Protein AF-A0A3B9CUJ3-F1 (afdb_monomer)

Structure (mmCIF, N/CA/C/O backbone):
data_AF-A0A3B9CUJ3-F1
#
_entry.id   AF-A0A3B9CUJ3-F1
#
loop_
_atom_site.group_PDB
_atom_site.id
_atom_site.type_symbol
_atom_site.label_atom_id
_atom_site.label_alt_id
_atom_site.label_comp_id
_atom_site.label_asym_id
_atom_site.label_entity_id
_atom_site.label_seq_id
_atom_site.pdbx_PDB_ins_code
_atom_site.Cartn_x
_atom_site.Cartn_y
_atom_site.Cartn_z
_atom_site.occupancy
_atom_site.B_iso_or_equiv
_atom_site.auth_seq_id
_atom_site.auth_comp_id
_atom_site.auth_asym_id
_atom_site.auth_atom_id
_atom_site.pdbx_PDB_model_num
ATOM 1 N N . MET A 1 1 ? 22.136 4.173 -23.274 1.00 46.16 1 MET A N 1
ATOM 2 C CA . MET A 1 1 ? 20.675 4.260 -23.490 1.00 46.16 1 MET A CA 1
ATOM 3 C C . MET A 1 1 ? 20.075 4.321 -22.101 1.00 46.16 1 MET A C 1
ATOM 5 O O . MET A 1 1 ? 20.607 3.590 -21.273 1.00 46.16 1 MET A O 1
ATOM 9 N N . PRO A 1 2 ? 19.101 5.200 -21.818 1.00 53.44 2 PRO A N 1
ATOM 10 C CA . PRO A 1 2 ? 18.467 5.225 -20.500 1.00 53.44 2 PRO A CA 1
ATOM 11 C C . PRO A 1 2 ? 17.953 3.818 -20.168 1.00 53.44 2 PRO A C 1
ATOM 13 O O . PRO A 1 2 ? 17.427 3.146 -21.064 1.00 53.44 2 PRO A O 1
ATOM 16 N N . VAL A 1 3 ? 18.179 3.343 -18.940 1.00 63.22 3 VAL A N 1
ATOM 17 C CA . VAL A 1 3 ? 17.620 2.066 -18.479 1.00 63.22 3 VAL A CA 1
ATOM 18 C C . VAL A 1 3 ? 16.100 2.192 -18.528 1.00 63.22 3 VAL A C 1
ATOM 20 O O . VAL A 1 3 ? 15.500 3.022 -17.852 1.00 63.22 3 VAL A O 1
ATOM 23 N N . SER A 1 4 ? 15.479 1.403 -19.402 1.00 82.56 4 SER A N 1
ATOM 24 C CA . SER A 1 4 ? 14.027 1.281 -19.448 1.00 82.56 4 SER A CA 1
ATOM 25 C C . SER A 1 4 ? 13.616 0.353 -18.317 1.00 82.56 4 SER A C 1
ATOM 27 O O . SER A 1 4 ? 13.985 -0.819 -18.342 1.00 82.56 4 SER A O 1
ATOM 29 N N . VAL A 1 5 ? 12.858 0.863 -17.350 1.00 88.38 5 VAL A N 1
ATOM 30 C CA . VAL A 1 5 ? 12.271 0.035 -16.292 1.00 88.38 5 VAL A CA 1
ATOM 31 C C . VAL A 1 5 ? 11.195 -0.867 -16.896 1.00 88.38 5 VAL A C 1
ATOM 33 O O . VAL A 1 5 ? 10.329 -0.397 -17.639 1.00 88.38 5 VAL A O 1
ATOM 36 N N . ASP A 1 6 ? 11.243 -2.157 -16.570 1.00 92.62 6 ASP A N 1
ATOM 37 C CA . ASP A 1 6 ? 10.154 -3.089 -16.850 1.00 92.62 6 ASP A CA 1
ATOM 38 C C . ASP A 1 6 ? 9.112 -3.019 -15.723 1.00 92.62 6 ASP A C 1
ATOM 40 O O . ASP A 1 6 ? 9.187 -3.722 -14.715 1.00 92.62 6 ASP A O 1
ATOM 44 N N . TRP A 1 7 ? 8.132 -2.129 -15.886 1.00 93.19 7 TRP A N 1
ATOM 45 C CA . TRP A 1 7 ? 7.060 -1.946 -14.904 1.00 93.19 7 TRP A CA 1
ATOM 46 C C . TRP A 1 7 ? 6.162 -3.176 -14.750 1.00 93.19 7 TRP A C 1
ATOM 48 O O . TRP A 1 7 ? 5.553 -3.344 -13.696 1.00 93.19 7 TRP A O 1
ATOM 58 N N . GLN A 1 8 ? 6.083 -4.034 -15.773 1.00 94.75 8 GLN A N 1
ATOM 59 C CA . GLN A 1 8 ? 5.322 -5.277 -15.685 1.00 94.75 8 GLN A CA 1
ATOM 60 C C . GLN A 1 8 ? 6.038 -6.270 -14.768 1.00 94.75 8 GLN A C 1
ATOM 62 O O . GLN A 1 8 ? 5.390 -6.891 -13.932 1.00 94.75 8 GLN A O 1
ATOM 67 N N . ALA A 1 9 ? 7.368 -6.364 -14.857 1.00 93.38 9 ALA A N 1
ATOM 68 C CA . ALA A 1 9 ? 8.158 -7.198 -13.952 1.00 93.38 9 ALA A CA 1
ATOM 69 C C . ALA A 1 9 ? 8.052 -6.736 -12.486 1.00 93.38 9 ALA A C 1
ATOM 71 O O . ALA A 1 9 ? 7.927 -7.571 -11.591 1.00 93.38 9 ALA A O 1
ATOM 72 N N . VAL A 1 10 ? 8.039 -5.419 -12.235 1.00 92.62 10 VAL A N 1
ATOM 73 C CA . VAL A 1 10 ? 7.783 -4.849 -10.895 1.00 92.62 10 VAL A CA 1
ATOM 74 C C . VAL A 1 10 ? 6.405 -5.275 -10.380 1.00 92.62 10 VAL A C 1
ATOM 76 O O . VAL A 1 10 ? 6.279 -5.764 -9.258 1.00 92.62 10 VAL A O 1
ATOM 79 N N . GLU A 1 11 ? 5.373 -5.118 -11.212 1.00 95.38 11 GLU A N 1
ATOM 80 C CA . GLU A 1 11 ? 3.998 -5.490 -10.875 1.00 95.38 11 GLU A CA 1
ATOM 81 C C . GLU A 1 11 ? 3.863 -6.990 -10.570 1.00 95.38 11 GLU A C 1
ATOM 83 O O . GLU A 1 11 ? 3.245 -7.372 -9.572 1.00 95.38 11 GLU A O 1
ATOM 88 N N . ASP A 1 12 ? 4.454 -7.839 -11.413 1.00 96.00 12 ASP A N 1
ATOM 89 C CA . ASP A 1 12 ? 4.415 -9.292 -11.266 1.00 96.00 12 ASP A CA 1
ATOM 90 C C . ASP A 1 12 ? 5.150 -9.753 -10.006 1.00 96.00 12 ASP A C 1
ATOM 92 O O . ASP A 1 12 ? 4.612 -10.584 -9.280 1.00 96.00 12 ASP A O 1
ATOM 96 N N . ALA A 1 13 ? 6.303 -9.165 -9.676 1.00 94.50 13 ALA A N 1
ATOM 97 C CA . ALA A 1 13 ? 7.040 -9.510 -8.462 1.00 94.50 13 ALA A CA 1
ATOM 98 C C . ALA A 1 13 ? 6.234 -9.208 -7.184 1.00 94.50 13 ALA A C 1
ATOM 100 O O . ALA A 1 13 ? 6.137 -10.058 -6.296 1.00 94.50 13 ALA A O 1
ATOM 101 N N . ILE A 1 14 ? 5.598 -8.030 -7.104 1.00 95.31 14 ILE A N 1
ATOM 102 C CA . ILE A 1 14 ? 4.728 -7.668 -5.969 1.00 95.31 14 ILE A CA 1
ATOM 103 C C . ILE A 1 14 ? 3.532 -8.620 -5.892 1.00 95.31 14 ILE A C 1
ATOM 105 O O . ILE A 1 14 ? 3.165 -9.078 -4.808 1.00 95.31 14 ILE A O 1
ATOM 109 N N . PHE A 1 15 ? 2.913 -8.922 -7.035 1.00 96.75 15 PHE A N 1
ATOM 110 C CA . PHE A 1 15 ? 1.763 -9.815 -7.096 1.00 96.75 15 PHE A CA 1
ATOM 111 C C . PHE A 1 15 ? 2.120 -11.243 -6.660 1.00 96.75 15 PHE A C 1
ATOM 113 O O . PHE A 1 15 ? 1.421 -11.819 -5.831 1.00 96.75 15 PHE A O 1
ATOM 120 N N . GLU A 1 16 ? 3.195 -11.822 -7.190 1.00 95.38 16 GLU A N 1
ATOM 121 C CA . GLU A 1 16 ? 3.605 -13.195 -6.882 1.00 95.38 16 GLU A CA 1
ATOM 122 C C . GLU A 1 16 ? 3.932 -13.366 -5.397 1.00 95.38 16 GLU A C 1
ATOM 124 O O . GLU A 1 16 ? 3.395 -14.271 -4.756 1.00 95.38 16 GLU A O 1
ATOM 129 N N . GLN A 1 17 ? 4.733 -12.461 -4.828 1.00 94.44 17 GLN A N 1
ATOM 130 C CA . GLN A 1 17 ? 5.100 -12.523 -3.414 1.00 94.44 17 GLN A CA 1
ATOM 131 C C . GLN A 1 17 ? 3.898 -12.230 -2.502 1.00 94.44 17 GLN A C 1
ATOM 133 O O . GLN A 1 17 ? 3.659 -12.944 -1.527 1.00 94.44 17 GLN A O 1
ATOM 138 N N . GLY A 1 18 ? 3.071 -11.237 -2.844 1.00 95.00 18 GLY A N 1
ATOM 139 C CA . GLY A 1 18 ? 1.867 -10.910 -2.078 1.00 95.00 18 GLY A CA 1
ATOM 140 C C . GLY A 1 18 ? 0.836 -12.046 -2.053 1.00 95.00 18 GLY A C 1
ATOM 141 O O . GLY A 1 18 ? 0.168 -12.249 -1.036 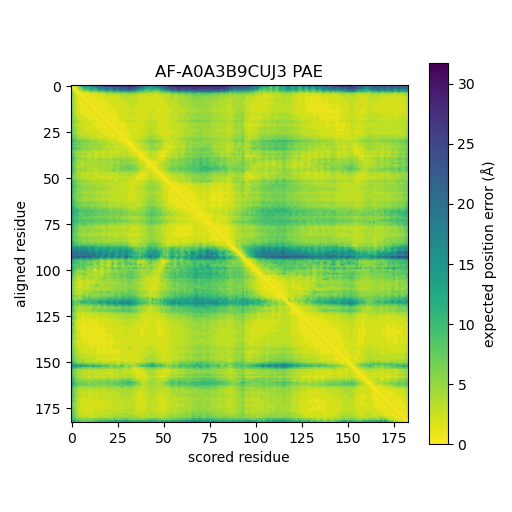1.00 95.00 18 GLY A O 1
ATOM 142 N N . MET A 1 19 ? 0.719 -12.824 -3.136 1.00 96.44 19 MET A N 1
ATOM 143 C CA . MET A 1 19 ? -0.173 -13.990 -3.194 1.00 96.44 19 MET A CA 1
ATOM 144 C C . MET A 1 19 ? 0.221 -15.091 -2.202 1.00 96.44 19 MET A C 1
ATOM 146 O O . MET A 1 19 ? -0.650 -15.853 -1.778 1.00 96.44 19 MET A O 1
ATOM 150 N N . GLU A 1 20 ? 1.496 -15.185 -1.828 1.00 93.56 20 GLU A N 1
ATOM 151 C CA . GLU A 1 20 ? 1.981 -16.116 -0.807 1.00 93.56 20 GLU A CA 1
ATOM 152 C C . GLU A 1 20 ? 1.855 -15.521 0.603 1.00 93.56 20 GLU A C 1
ATOM 154 O O . GLU A 1 20 ? 1.313 -16.163 1.508 1.00 93.56 20 GLU A O 1
ATOM 159 N N . GLU A 1 21 ? 2.299 -14.277 0.790 1.00 93.81 21 GLU A N 1
ATOM 160 C CA . GLU A 1 21 ? 2.435 -13.685 2.122 1.00 93.81 21 GLU A CA 1
ATOM 161 C C . GLU A 1 21 ? 1.093 -13.318 2.766 1.00 93.81 21 GLU A C 1
ATOM 163 O O . GLU A 1 21 ? 0.852 -13.671 3.924 1.00 93.81 21 GLU A O 1
ATOM 168 N N . PHE A 1 22 ? 0.173 -12.655 2.053 1.00 94.12 22 PHE A N 1
ATOM 169 C CA . PHE A 1 22 ? -1.070 -12.157 2.667 1.00 94.12 22 PHE A CA 1
ATOM 170 C C . PHE A 1 22 ? -1.981 -13.260 3.224 1.00 94.12 22 PHE A C 1
ATOM 172 O O . PHE A 1 22 ? -2.460 -13.109 4.358 1.00 94.12 22 PHE A O 1
ATOM 179 N N . PRO A 1 23 ? -2.191 -14.393 2.527 1.00 93.69 23 PRO A N 1
ATOM 180 C CA . PRO A 1 23 ? -2.905 -15.525 3.108 1.00 93.69 23 PRO A CA 1
ATOM 181 C C . PRO A 1 23 ? -2.212 -16.097 4.351 1.00 93.69 23 PRO A C 1
ATOM 183 O O . PRO A 1 23 ? -2.891 -16.436 5.324 1.00 93.69 23 PRO A O 1
ATOM 186 N N . GLN A 1 24 ? -0.877 -16.171 4.351 1.00 92.31 24 GLN A N 1
ATOM 187 C CA . GLN A 1 24 ? -0.105 -16.674 5.487 1.00 92.31 24 GLN A CA 1
ATOM 188 C C . GLN A 1 24 ? -0.231 -15.741 6.702 1.00 92.31 24 GLN A C 1
ATOM 190 O O . GLN A 1 24 ? -0.568 -16.198 7.795 1.00 92.31 24 GLN A O 1
ATOM 195 N N . ILE A 1 25 ? -0.106 -14.424 6.509 1.00 91.81 25 ILE A N 1
ATOM 196 C CA . ILE A 1 25 ? -0.319 -13.418 7.563 1.00 91.81 25 ILE A CA 1
ATOM 197 C C . ILE A 1 25 ? -1.727 -13.545 8.159 1.00 91.81 25 ILE A C 1
ATOM 199 O O . ILE A 1 25 ? -1.900 -13.477 9.383 1.00 91.81 25 ILE A O 1
ATOM 203 N N . ALA A 1 26 ? -2.745 -13.751 7.316 1.00 92.12 26 ALA A N 1
ATOM 204 C CA . ALA A 1 26 ? -4.122 -13.929 7.765 1.00 92.12 26 ALA A CA 1
ATOM 205 C C . ALA A 1 26 ? -4.293 -15.194 8.616 1.00 92.12 26 ALA A C 1
ATOM 207 O O . ALA A 1 26 ? -5.059 -15.169 9.592 1.00 92.12 26 ALA A O 1
ATOM 208 N N . ALA A 1 27 ? -3.605 -16.277 8.245 1.00 92.94 27 ALA A N 1
ATOM 209 C CA . ALA A 1 27 ? -3.610 -17.555 8.947 1.00 92.94 27 ALA A CA 1
ATOM 210 C C . ALA A 1 27 ? -2.879 -17.482 10.295 1.00 92.94 27 ALA A C 1
ATOM 212 O O . ALA A 1 27 ? -3.377 -18.032 11.278 1.00 92.94 27 ALA A O 1
ATOM 213 N N . ASP A 1 28 ? -1.766 -16.751 10.364 1.00 91.75 28 ASP A N 1
ATOM 214 C CA . ASP A 1 28 ? -0.979 -16.561 11.590 1.00 91.75 28 ASP A CA 1
ATOM 215 C C . ASP A 1 28 ? -1.654 -15.614 12.592 1.00 91.75 28 ASP A C 1
ATOM 217 O O . ASP A 1 28 ? -1.375 -15.650 13.792 1.00 91.75 28 ASP A O 1
ATOM 221 N N . ASN A 1 29 ? -2.603 -14.799 12.124 1.00 89.25 29 ASN A N 1
ATOM 222 C CA . ASN A 1 29 ? -3.317 -13.815 12.935 1.00 89.25 29 ASN A CA 1
ATOM 223 C C . ASN A 1 29 ? -4.844 -14.028 12.915 1.00 89.25 29 ASN A C 1
ATOM 225 O O . ASN A 1 29 ? -5.584 -13.085 12.630 1.00 89.25 29 ASN A O 1
ATOM 229 N N . PRO A 1 30 ? -5.377 -15.224 13.237 1.00 89.94 30 PRO A N 1
ATOM 230 C CA . PRO A 1 30 ? -6.776 -15.572 12.962 1.00 89.94 30 PRO A CA 1
ATOM 231 C C . PRO A 1 30 ? -7.792 -14.760 13.779 1.00 89.94 30 PRO A C 1
ATOM 233 O O . PRO A 1 30 ? -8.932 -14.592 13.357 1.00 89.94 30 PRO A O 1
ATOM 236 N N . ASN A 1 31 ? -7.379 -14.238 14.938 1.00 88.38 31 ASN A N 1
ATOM 237 C CA . ASN A 1 31 ? -8.236 -13.474 15.851 1.00 88.38 31 ASN A CA 1
ATOM 238 C C . ASN A 1 31 ? -7.905 -11.976 15.884 1.00 88.38 31 ASN A C 1
ATOM 240 O O . ASN A 1 31 ? -8.548 -11.229 16.622 1.00 88.38 31 ASN A O 1
ATOM 244 N N . ARG A 1 32 ? -6.887 -11.535 15.135 1.00 87.38 32 ARG A N 1
ATOM 245 C CA . ARG A 1 32 ? -6.458 -10.138 15.159 1.00 87.38 32 ARG A CA 1
ATOM 246 C C . ARG A 1 32 ? -7.364 -9.311 14.257 1.00 87.38 32 ARG A C 1
ATOM 248 O O . ARG A 1 32 ? -7.627 -9.690 13.114 1.00 87.38 32 ARG A O 1
ATOM 255 N N . LYS A 1 33 ? -7.838 -8.180 14.775 1.00 86.25 33 LYS A N 1
ATOM 256 C CA . LYS A 1 33 ? -8.581 -7.194 13.987 1.00 86.25 33 LYS A CA 1
ATOM 257 C C . LYS A 1 33 ? -7.586 -6.321 13.241 1.00 86.25 33 LYS A C 1
ATOM 259 O O . LYS A 1 33 ? -6.824 -5.588 13.867 1.00 86.25 33 LYS A O 1
ATOM 264 N N . ILE A 1 34 ? -7.599 -6.430 11.921 1.00 88.06 34 ILE A N 1
ATOM 265 C CA . ILE A 1 34 ? -6.730 -5.681 11.016 1.00 88.06 34 ILE A CA 1
ATOM 266 C C . ILE A 1 34 ? -7.637 -4.814 10.160 1.00 88.06 34 ILE A C 1
ATOM 268 O O . ILE A 1 34 ? -8.481 -5.357 9.466 1.00 88.06 34 ILE A O 1
ATOM 272 N N . TYR A 1 35 ? -7.508 -3.495 10.227 1.00 85.06 35 TYR A N 1
ATOM 273 C CA . TYR A 1 35 ? -8.437 -2.571 9.560 1.00 85.06 35 TYR A CA 1
ATOM 274 C C . TYR A 1 35 ? -7.966 -2.146 8.175 1.00 85.06 35 TYR A C 1
ATOM 276 O O . TYR A 1 35 ? -8.771 -1.767 7.333 1.00 85.06 35 TYR A O 1
ATOM 284 N N . CYS A 1 36 ? -6.662 -2.188 7.937 1.00 86.25 36 CYS A N 1
ATOM 285 C CA . CYS A 1 36 ? -6.071 -1.701 6.706 1.00 86.25 36 CYS A CA 1
ATOM 286 C C . CYS A 1 36 ? -4.836 -2.522 6.363 1.00 86.25 36 CYS A C 1
ATOM 288 O O . CYS A 1 36 ? -4.098 -2.910 7.275 1.00 86.25 36 CYS A O 1
ATOM 290 N N . VAL A 1 37 ? -4.593 -2.715 5.071 1.00 88.81 37 VAL A N 1
ATOM 291 C CA . VAL A 1 37 ? -3.248 -2.906 4.531 1.00 88.81 37 VAL A CA 1
ATOM 292 C C . VAL A 1 37 ? -2.865 -1.665 3.733 1.00 88.81 37 VAL A C 1
ATOM 294 O O . VAL A 1 37 ? -3.613 -1.197 2.874 1.00 88.81 37 VAL A O 1
ATOM 297 N N . PHE A 1 38 ? -1.701 -1.130 4.051 1.00 87.75 38 PHE A N 1
ATOM 298 C CA . PHE A 1 38 ? -1.136 0.064 3.458 1.00 87.75 38 PHE A CA 1
ATOM 299 C C . PHE A 1 38 ? 0.169 -0.308 2.784 1.00 87.75 38 PHE A C 1
ATOM 301 O O . PHE A 1 38 ? 1.038 -0.861 3.451 1.00 87.75 38 PHE A O 1
ATOM 308 N N . PHE A 1 39 ? 0.306 -0.004 1.501 1.00 89.06 39 PHE A N 1
ATOM 309 C CA . PHE A 1 39 ? 1.568 -0.158 0.799 1.00 89.06 39 PHE A CA 1
ATOM 310 C C . PHE A 1 39 ? 2.331 1.163 0.837 1.00 89.06 39 PHE A C 1
ATOM 312 O O . PHE A 1 39 ? 1.904 2.122 0.191 1.00 89.06 39 PHE A O 1
ATOM 319 N N . ASP A 1 40 ? 3.427 1.182 1.597 1.00 85.38 40 ASP A N 1
ATOM 320 C CA . ASP A 1 40 ? 4.417 2.255 1.599 1.00 85.38 40 ASP A CA 1
ATOM 321 C C . ASP A 1 40 ? 5.356 2.033 0.416 1.00 85.38 40 ASP A C 1
ATOM 323 O O . ASP A 1 40 ? 6.066 1.024 0.338 1.00 85.38 40 ASP A O 1
ATOM 327 N N . CYS A 1 41 ? 5.276 2.933 -0.552 1.00 85.62 41 CYS A N 1
ATOM 328 C CA . CYS A 1 41 ? 6.040 2.852 -1.781 1.00 85.62 41 CYS A CA 1
ATOM 329 C C . CYS A 1 41 ? 6.994 4.039 -1.820 1.00 85.62 41 CYS A C 1
ATOM 331 O O . CYS A 1 41 ? 6.560 5.179 -1.981 1.00 85.62 41 CYS A O 1
ATOM 333 N N . ASP A 1 42 ? 8.289 3.763 -1.702 1.00 84.81 42 ASP A N 1
ATOM 334 C CA . ASP A 1 42 ? 9.330 4.780 -1.768 1.00 84.81 42 ASP A CA 1
ATOM 335 C C . ASP A 1 42 ? 10.294 4.423 -2.897 1.00 84.81 42 ASP A C 1
ATOM 337 O O . ASP A 1 42 ? 11.009 3.419 -2.850 1.00 84.81 42 ASP A O 1
ATOM 341 N N . ILE A 1 43 ? 10.294 5.251 -3.942 1.00 85.50 43 ILE A N 1
ATOM 342 C CA . ILE A 1 43 ? 11.152 5.051 -5.108 1.00 85.50 43 ILE A CA 1
ATOM 343 C C . ILE A 1 43 ? 12.631 5.310 -4.795 1.00 85.50 43 ILE A C 1
ATOM 345 O O . ILE A 1 43 ? 13.489 4.716 -5.439 1.00 85.50 43 ILE A O 1
ATOM 349 N N . VAL A 1 44 ? 12.951 6.134 -3.792 1.00 84.00 44 VAL A N 1
ATOM 350 C CA . VAL A 1 44 ? 14.334 6.414 -3.371 1.00 84.00 44 VAL A CA 1
ATOM 351 C C . VAL A 1 44 ? 14.952 5.178 -2.729 1.00 84.00 44 VAL A C 1
ATOM 353 O O . VAL A 1 44 ? 16.111 4.857 -2.985 1.00 84.00 44 VAL A O 1
ATOM 356 N N . TYR A 1 45 ? 14.172 4.463 -1.917 1.00 82.69 45 TYR A N 1
ATOM 357 C CA . TYR A 1 45 ? 14.570 3.163 -1.371 1.00 82.69 45 TYR A CA 1
ATOM 358 C C . TYR A 1 45 ? 14.203 1.999 -2.279 1.00 82.69 45 TYR A C 1
ATOM 360 O O . TYR A 1 45 ? 14.510 0.853 -1.939 1.00 82.69 45 TYR A O 1
ATOM 368 N N . THR A 1 46 ? 13.576 2.274 -3.428 1.00 84.19 46 THR A N 1
ATOM 369 C CA . THR A 1 46 ? 13.116 1.271 -4.391 1.00 84.19 46 THR A CA 1
ATOM 370 C C . THR A 1 46 ? 12.401 0.122 -3.696 1.00 84.19 46 THR A C 1
ATOM 372 O O . THR A 1 46 ? 12.745 -1.045 -3.870 1.00 84.19 46 THR A O 1
ATOM 375 N N . CYS A 1 47 ? 11.460 0.457 -2.820 1.00 85.94 47 CYS A N 1
ATOM 376 C CA . CYS A 1 47 ? 10.769 -0.519 -1.998 1.00 85.94 47 CYS A CA 1
ATOM 377 C C . CYS A 1 47 ? 9.256 -0.344 -2.106 1.00 85.94 47 CYS A C 1
ATOM 379 O O . CYS A 1 47 ? 8.736 0.759 -2.272 1.00 85.94 47 CYS A O 1
ATOM 381 N N . ALA A 1 48 ? 8.558 -1.473 -2.030 1.00 89.31 48 ALA A N 1
ATOM 382 C CA . ALA A 1 48 ? 7.112 -1.542 -1.907 1.00 89.31 48 ALA A CA 1
ATOM 383 C C . ALA A 1 48 ? 6.811 -2.413 -0.688 1.00 89.31 48 ALA A C 1
ATOM 385 O O . ALA A 1 48 ? 6.759 -3.637 -0.785 1.00 89.31 48 ALA A O 1
ATOM 386 N N . GLN A 1 49 ? 6.684 -1.785 0.474 1.00 89.50 49 GLN A N 1
ATOM 387 C CA . GLN A 1 49 ? 6.453 -2.467 1.745 1.00 89.50 49 GLN A CA 1
ATOM 388 C C . GLN A 1 49 ? 4.974 -2.420 2.086 1.00 89.50 49 GLN A C 1
ATOM 390 O O . GLN A 1 49 ? 4.292 -1.480 1.693 1.00 89.50 49 GLN A O 1
ATOM 395 N N . ALA A 1 50 ? 4.462 -3.403 2.829 1.00 89.00 50 ALA A N 1
ATOM 396 C CA . ALA A 1 50 ? 3.105 -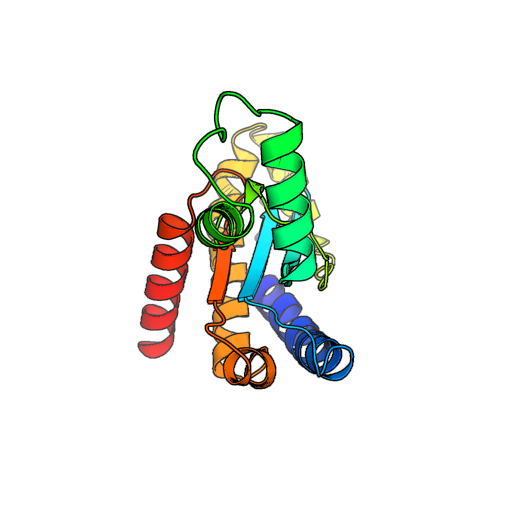3.321 3.357 1.00 89.00 50 ALA A CA 1
ATOM 397 C C . ALA A 1 50 ? 3.080 -3.327 4.881 1.00 89.00 50 ALA A C 1
ATOM 399 O O . ALA A 1 50 ? 3.742 -4.128 5.552 1.00 89.00 50 ALA A O 1
ATOM 400 N N . HIS A 1 51 ? 2.238 -2.454 5.416 1.00 87.44 51 HIS A N 1
ATOM 401 C CA . HIS A 1 51 ? 1.977 -2.293 6.832 1.00 87.44 51 HIS A CA 1
ATOM 402 C C . HIS A 1 51 ? 0.507 -2.556 7.113 1.00 87.44 51 HIS A C 1
ATOM 404 O O . HIS A 1 51 ? -0.376 -2.182 6.340 1.00 87.44 51 HIS A O 1
ATOM 410 N N . MET A 1 52 ? 0.236 -3.198 8.244 1.00 86.94 52 MET A N 1
ATOM 411 C CA . MET A 1 52 ? -1.128 -3.449 8.689 1.00 86.94 52 MET A CA 1
ATOM 412 C C . MET A 1 52 ? -1.449 -2.675 9.952 1.00 86.94 52 MET A C 1
ATOM 414 O O . MET A 1 52 ? -0.693 -2.694 10.924 1.00 86.94 52 MET A O 1
ATOM 418 N N . ASN A 1 53 ? -2.619 -2.043 9.948 1.00 86.00 53 ASN A N 1
ATOM 419 C CA . ASN A 1 53 ? -3.120 -1.350 11.118 1.00 86.00 53 ASN A CA 1
ATOM 420 C C . ASN A 1 53 ? -4.002 -2.272 11.965 1.00 86.00 53 ASN A C 1
ATOM 422 O O . ASN A 1 53 ? -4.940 -2.886 11.445 1.00 86.00 53 ASN A O 1
ATOM 426 N N . THR A 1 54 ? -3.726 -2.357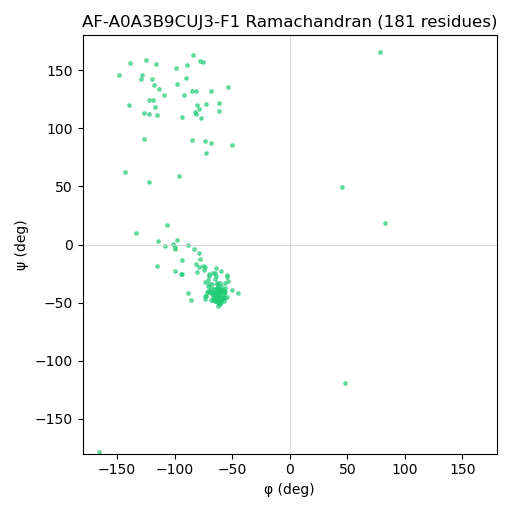 13.266 1.00 86.75 54 THR A N 1
ATOM 427 C CA . THR A 1 54 ? -4.424 -3.264 14.190 1.00 86.75 54 THR A CA 1
ATOM 428 C C . THR A 1 54 ? -5.020 -2.509 15.366 1.00 86.75 54 THR A C 1
ATOM 430 O O . THR A 1 54 ? -4.587 -1.408 15.693 1.00 86.75 54 THR A O 1
ATOM 433 N N . ASP A 1 55 ? -6.019 -3.100 16.019 1.00 87.62 55 ASP A N 1
ATOM 434 C CA . ASP A 1 55 ? -6.692 -2.476 17.168 1.00 87.62 55 ASP A CA 1
ATOM 435 C C . ASP A 1 55 ? -5.725 -2.177 18.319 1.00 87.62 55 ASP A C 1
ATOM 437 O O . ASP A 1 55 ? -5.794 -1.119 18.942 1.00 87.62 55 ASP A O 1
ATOM 441 N N . GLU A 1 56 ? -4.778 -3.086 18.554 1.00 88.06 56 GLU A N 1
ATOM 442 C CA . GLU A 1 56 ? -3.738 -2.918 19.565 1.00 88.06 56 GLU A CA 1
ATOM 443 C C . GLU A 1 56 ? -2.802 -1.757 19.206 1.00 88.06 56 GLU A C 1
ATOM 445 O O . GLU A 1 56 ? -2.573 -0.877 20.033 1.00 88.06 56 GLU A O 1
ATOM 450 N N . GLY A 1 57 ? -2.330 -1.704 17.954 1.00 86.50 57 GLY A N 1
ATOM 451 C CA . GLY A 1 57 ? -1.450 -0.633 17.481 1.00 86.50 57 GLY A CA 1
ATOM 452 C C . GLY A 1 57 ? -2.125 0.742 17.497 1.00 86.50 57 GLY A C 1
ATOM 453 O O . GLY A 1 57 ? -1.513 1.720 17.930 1.00 86.50 57 GLY A O 1
ATOM 454 N N . LEU A 1 58 ? -3.400 0.816 17.099 1.00 88.31 58 LEU A N 1
ATOM 455 C CA . LEU A 1 58 ? -4.198 2.044 17.166 1.00 88.31 58 LEU A CA 1
ATOM 456 C C . LEU A 1 58 ? -4.388 2.533 18.593 1.00 88.31 58 LEU A C 1
ATOM 458 O O . LEU A 1 58 ? -4.257 3.728 18.851 1.00 88.31 58 LEU A O 1
ATOM 462 N N . ARG A 1 59 ? -4.696 1.625 19.523 1.00 91.19 59 ARG A N 1
ATOM 463 C CA . ARG A 1 59 ? -4.861 1.973 20.935 1.00 91.19 59 ARG A CA 1
ATOM 464 C C . ARG A 1 59 ? -3.567 2.537 21.508 1.00 91.19 59 ARG A C 1
ATOM 466 O O . ARG A 1 59 ? -3.592 3.613 22.097 1.00 91.19 59 ARG A O 1
ATOM 473 N N . GLU A 1 60 ? -2.440 1.864 21.276 1.00 90.75 60 GLU A N 1
ATOM 474 C CA . GLU A 1 60 ? -1.122 2.334 21.717 1.00 90.75 60 GLU A CA 1
ATOM 475 C C . GLU A 1 60 ? -0.767 3.707 21.128 1.00 90.75 60 GLU A C 1
ATOM 477 O O . GLU A 1 60 ? -0.175 4.552 21.807 1.00 90.75 60 GLU A O 1
ATOM 482 N N . TYR A 1 61 ? -1.116 3.949 19.862 1.00 88.94 61 TYR A N 1
ATOM 483 C CA . TYR A 1 61 ? -0.888 5.238 19.220 1.00 88.94 61 TYR A CA 1
ATOM 484 C C . TYR A 1 61 ? -1.775 6.344 19.809 1.00 88.94 61 TYR A C 1
ATOM 486 O O . TYR A 1 61 ? -1.259 7.389 20.205 1.00 88.94 61 TYR A O 1
ATOM 494 N N . ALA A 1 62 ? -3.077 6.092 19.967 1.00 91.38 62 ALA A N 1
ATOM 495 C CA . ALA A 1 62 ? -4.026 7.022 20.578 1.00 91.38 62 ALA A CA 1
ATOM 496 C C . ALA A 1 62 ? -3.643 7.382 22.026 1.00 91.38 62 ALA A C 1
ATOM 498 O O . ALA A 1 62 ? -3.636 8.555 22.402 1.00 91.38 62 ALA A O 1
ATOM 499 N N . GLU A 1 63 ? -3.259 6.392 22.835 1.00 93.88 63 GLU A N 1
ATOM 500 C CA . GLU A 1 63 ? -2.772 6.607 24.201 1.00 93.88 63 GLU A CA 1
ATOM 501 C C . GLU A 1 63 ? -1.491 7.452 24.215 1.00 93.88 63 GLU A C 1
ATOM 503 O O . GLU A 1 63 ? -1.357 8.381 25.017 1.00 93.88 63 GLU A O 1
ATOM 508 N N . SER A 1 64 ? -0.553 7.174 23.303 1.00 92.25 64 SER A N 1
ATOM 509 C CA . SER A 1 64 ? 0.666 7.971 23.155 1.00 92.25 64 SER A CA 1
ATOM 510 C C . SER A 1 64 ? 0.356 9.414 22.756 1.00 92.25 64 SER A C 1
ATOM 512 O O . SER A 1 64 ? 0.950 10.328 23.322 1.00 92.25 64 SER A O 1
ATOM 514 N N . ALA A 1 65 ? -0.574 9.636 21.826 1.00 91.50 65 ALA A N 1
ATOM 515 C CA . ALA A 1 65 ? -0.957 10.967 21.363 1.00 91.50 65 ALA A CA 1
ATOM 516 C C . ALA A 1 65 ? -1.527 11.822 22.506 1.00 91.50 65 ALA A C 1
ATOM 518 O O . ALA A 1 65 ? -1.070 12.949 22.717 1.00 91.50 65 ALA A O 1
ATOM 519 N N . ILE A 1 66 ? -2.443 11.265 23.309 1.00 94.38 66 ILE A N 1
ATOM 520 C CA . ILE A 1 66 ? -3.010 11.943 24.489 1.00 94.38 66 ILE A CA 1
ATOM 521 C C . ILE A 1 66 ? -1.912 12.295 25.493 1.00 94.38 66 ILE A C 1
ATOM 523 O O . ILE A 1 66 ? -1.855 13.423 25.981 1.00 94.38 66 ILE A O 1
ATOM 527 N N . ASN A 1 67 ? -1.012 11.355 25.786 1.00 94.25 67 ASN A N 1
ATOM 528 C CA . ASN A 1 67 ? 0.055 11.567 26.764 1.00 94.25 67 ASN A CA 1
ATOM 529 C C . ASN A 1 67 ? 1.094 12.596 26.296 1.00 94.25 67 ASN A C 1
ATOM 531 O O . ASN A 1 67 ? 1.600 13.378 27.101 1.00 94.25 67 ASN A O 1
ATOM 535 N N . SER A 1 68 ? 1.424 12.598 25.005 1.00 94.56 68 SER A N 1
ATOM 536 C CA . SER A 1 68 ? 2.409 13.509 24.418 1.00 94.56 68 SER A CA 1
ATOM 537 C C . SER A 1 68 ? 1.847 14.901 24.134 1.00 94.56 68 SER A C 1
ATOM 539 O O . SER A 1 68 ? 2.615 15.856 24.032 1.00 94.56 68 SER A O 1
ATOM 541 N N . SER A 1 69 ? 0.531 15.047 23.973 1.00 93.69 69 SER A N 1
ATOM 542 C CA . SER A 1 69 ? -0.122 16.321 23.640 1.00 93.69 69 SER A CA 1
ATOM 543 C C . SER A 1 69 ? -1.473 16.472 24.352 1.00 93.69 69 SER A C 1
ATOM 545 O O . SER A 1 69 ? -2.514 16.598 23.701 1.00 93.69 69 SER A O 1
ATOM 547 N N . PRO A 1 70 ? -1.478 16.506 25.698 1.00 92.44 70 PRO A N 1
ATOM 548 C CA . PRO A 1 70 ? -2.710 16.477 26.481 1.00 92.44 70 PRO A CA 1
ATOM 549 C C . PRO A 1 70 ? -3.605 17.692 26.231 1.00 92.44 70 PRO A C 1
ATOM 551 O O . PRO A 1 70 ? -4.819 17.549 26.238 1.00 92.44 70 PRO A O 1
ATOM 554 N N . ASP A 1 71 ? -3.041 18.873 25.958 1.00 96.12 71 ASP A N 1
ATOM 555 C CA . ASP A 1 71 ? -3.837 20.077 25.679 1.00 96.12 71 ASP A CA 1
ATOM 556 C C . ASP A 1 71 ? -4.561 20.014 24.326 1.00 96.12 71 ASP A C 1
ATOM 558 O O . ASP A 1 71 ? -5.671 20.537 24.202 1.00 96.12 71 ASP A O 1
ATOM 562 N N . LEU A 1 72 ? -3.946 19.368 23.326 1.00 95.06 72 LEU A N 1
ATOM 563 C CA . LEU A 1 72 ? -4.526 19.182 21.993 1.00 95.06 72 LEU A CA 1
ATOM 564 C C . LEU A 1 72 ? -5.681 18.175 22.038 1.00 95.06 72 LEU A C 1
ATOM 566 O O . LEU A 1 72 ? -6.729 18.407 21.441 1.00 95.06 72 LEU A O 1
ATOM 570 N N . TYR A 1 73 ? -5.506 17.095 22.802 1.00 94.75 73 TYR A N 1
ATOM 571 C CA . TYR A 1 73 ? -6.443 15.971 22.861 1.00 94.75 73 TYR A CA 1
ATOM 572 C C . TYR A 1 73 ? -7.268 15.904 24.153 1.00 94.75 73 TYR A C 1
ATOM 574 O O . TYR A 1 73 ? -7.884 14.882 24.432 1.00 94.75 73 TYR A O 1
ATOM 582 N N . LYS A 1 74 ? -7.334 16.989 24.934 1.00 94.25 74 LYS A N 1
ATOM 583 C CA . LYS A 1 74 ? -8.002 17.033 26.253 1.00 94.25 74 LYS A CA 1
ATOM 584 C C . LYS A 1 74 ? -9.467 16.577 26.254 1.00 94.25 74 LYS A C 1
ATOM 586 O O . LYS A 1 74 ? -9.955 16.106 27.276 1.00 94.25 74 LYS A O 1
ATOM 591 N N . ASP A 1 75 ? -10.152 16.749 25.124 1.00 96.19 75 ASP A N 1
ATOM 592 C CA . ASP A 1 75 ? -11.569 16.420 24.945 1.00 96.19 75 ASP A CA 1
ATOM 593 C C . ASP A 1 75 ? -11.775 15.091 24.190 1.00 96.19 75 ASP A C 1
ATOM 595 O O . ASP A 1 75 ? -12.913 14.680 23.965 1.00 96.19 75 ASP A O 1
ATOM 599 N N . HIS A 1 76 ? -10.692 14.407 23.804 1.00 96.56 76 HIS A N 1
ATOM 600 C CA . HIS A 1 76 ? -10.755 13.141 23.082 1.00 96.56 76 HIS A CA 1
ATOM 601 C C . HIS A 1 76 ? -10.578 11.970 24.048 1.00 96.56 76 HIS A C 1
ATOM 603 O O . HIS A 1 76 ? -9.730 11.978 24.941 1.00 96.56 76 HIS A O 1
ATOM 609 N N . THR A 1 77 ? -11.382 10.928 23.848 1.00 96.38 77 THR A N 1
ATOM 610 C CA . THR A 1 77 ? -11.124 9.623 24.465 1.00 96.38 77 THR A CA 1
ATOM 611 C C . THR A 1 77 ? -10.135 8.832 23.612 1.00 96.38 77 THR A C 1
ATOM 613 O O . THR A 1 77 ? -9.954 9.140 22.432 1.00 96.38 77 THR A O 1
ATOM 616 N N . VAL A 1 78 ? -9.528 7.785 24.182 1.00 95.19 78 VAL A N 1
ATOM 617 C CA . VAL A 1 78 ? -8.696 6.843 23.412 1.00 95.19 78 VAL A CA 1
ATOM 618 C C . VAL A 1 78 ? -9.503 6.281 22.243 1.00 95.19 78 VAL A C 1
ATOM 620 O O . VAL A 1 78 ? -9.031 6.290 21.115 1.00 95.19 78 VAL A O 1
ATOM 623 N N . GLU A 1 79 ? -10.750 5.878 22.482 1.00 94.69 79 GLU A N 1
ATOM 624 C CA . GLU A 1 79 ? -11.644 5.340 21.457 1.00 94.69 79 GLU A CA 1
ATOM 625 C C . GLU A 1 79 ? -11.963 6.360 20.351 1.00 94.69 79 GLU A C 1
ATOM 627 O O . GLU A 1 79 ? -12.031 5.986 19.183 1.00 94.69 79 GLU A O 1
ATOM 632 N N . THR A 1 80 ? -12.122 7.644 20.695 1.00 94.12 80 THR A N 1
ATOM 633 C CA . THR A 1 80 ? -12.320 8.721 19.709 1.00 94.12 80 THR A CA 1
ATOM 634 C C . THR A 1 80 ? -11.099 8.864 18.80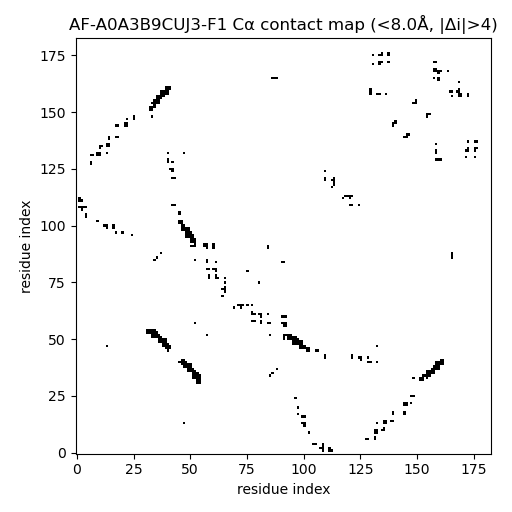4 1.00 94.12 80 THR A C 1
ATOM 636 O O . THR A 1 80 ? -11.243 8.846 17.586 1.00 94.12 80 THR A O 1
ATOM 639 N N . LEU A 1 81 ? -9.895 8.928 19.382 1.00 92.50 81 LEU A N 1
ATOM 640 C CA . LEU A 1 81 ? -8.665 9.035 18.593 1.00 92.50 81 LEU A CA 1
ATOM 641 C C . LEU A 1 81 ? -8.365 7.775 17.788 1.00 92.50 81 LEU A C 1
ATOM 643 O O . LEU A 1 81 ? -7.857 7.874 16.680 1.00 92.50 81 LEU A O 1
ATOM 647 N N . MET A 1 82 ? -8.694 6.588 18.303 1.00 90.94 82 MET A N 1
ATOM 648 C CA . MET A 1 82 ? -8.560 5.348 17.536 1.00 90.94 82 MET A CA 1
ATOM 649 C C . MET A 1 82 ? -9.410 5.371 16.260 1.00 90.94 82 MET A C 1
ATOM 651 O O . MET A 1 82 ? -8.989 4.808 15.255 1.00 90.94 82 MET A O 1
ATOM 655 N N . GLU A 1 83 ? -10.596 5.985 16.286 1.00 89.19 83 GLU A N 1
ATOM 656 C CA . GLU A 1 83 ? -11.439 6.136 15.093 1.00 89.19 83 GLU A CA 1
ATOM 657 C C . GLU A 1 83 ? -10.859 7.171 14.122 1.00 89.19 83 GLU A C 1
ATOM 659 O O . GLU A 1 83 ? -10.777 6.901 12.927 1.00 89.19 83 GLU A O 1
ATOM 664 N N . GLU A 1 84 ? -10.409 8.321 14.631 1.00 88.81 84 GLU A N 1
ATOM 665 C CA . GLU A 1 84 ? -9.810 9.390 13.819 1.00 88.81 84 GLU A CA 1
ATOM 666 C C . GLU A 1 84 ? -8.507 8.941 13.145 1.00 88.81 84 GLU A C 1
ATOM 668 O O . GLU A 1 84 ? -8.318 9.154 11.949 1.00 88.81 84 GLU A O 1
ATOM 673 N N . PHE A 1 85 ? -7.641 8.245 13.883 1.00 86.69 85 PHE A N 1
ATOM 674 C CA . PHE A 1 85 ? -6.362 7.743 13.381 1.00 86.69 85 PHE A CA 1
ATOM 675 C C . PHE A 1 85 ? -6.474 6.415 12.634 1.00 86.69 85 PHE A C 1
ATOM 677 O O . PHE A 1 85 ? -5.474 5.947 12.091 1.00 86.69 85 PHE A O 1
ATOM 684 N N . ARG A 1 86 ? -7.657 5.779 12.565 1.00 84.38 86 ARG A N 1
ATOM 685 C CA . ARG A 1 86 ? -7.818 4.459 11.920 1.00 84.38 86 ARG A CA 1
ATOM 686 C C . ARG A 1 86 ? -7.277 4.430 10.491 1.00 84.38 86 ARG A C 1
ATOM 688 O O . ARG A 1 86 ? -6.801 3.383 10.050 1.00 84.38 86 ARG A O 1
ATOM 695 N N . TRP A 1 87 ? -7.356 5.563 9.801 1.00 80.25 87 TRP A N 1
ATOM 696 C CA . TRP A 1 87 ? -6.944 5.724 8.412 1.00 80.25 87 TRP A CA 1
ATOM 697 C C . TRP A 1 87 ? -5.751 6.668 8.245 1.00 80.25 87 TRP A C 1
ATOM 699 O O . TRP A 1 87 ? -5.346 6.910 7.118 1.00 80.25 87 TRP A O 1
ATOM 709 N N . ASP A 1 88 ? -5.176 7.184 9.331 1.00 77.56 88 ASP A N 1
ATOM 710 C CA . ASP A 1 88 ? -4.035 8.092 9.251 1.00 77.56 88 ASP A CA 1
ATOM 711 C C . ASP A 1 88 ? -2.744 7.314 8.959 1.00 77.56 88 ASP A C 1
ATOM 713 O O . ASP A 1 88 ? -2.212 6.622 9.832 1.00 77.56 88 ASP A O 1
ATOM 717 N N . GLY A 1 89 ? -2.229 7.465 7.733 1.00 64.88 89 GLY A N 1
ATOM 718 C CA . GLY A 1 89 ? -0.959 6.889 7.283 1.00 64.88 89 GLY A CA 1
ATOM 719 C C . GLY A 1 89 ? 0.208 7.172 8.230 1.00 64.88 89 GLY A C 1
ATOM 720 O O . GLY A 1 89 ? 1.005 6.278 8.510 1.00 64.88 89 GLY A O 1
ATOM 721 N N . GLY A 1 90 ? 0.272 8.385 8.791 1.00 62.50 90 GLY A N 1
ATOM 722 C CA . GLY A 1 90 ? 1.339 8.806 9.703 1.00 62.50 90 GLY A CA 1
ATOM 723 C C . GLY A 1 90 ? 1.194 8.269 11.132 1.00 62.50 90 GLY A C 1
ATOM 724 O O . GLY A 1 90 ? 2.136 8.365 11.924 1.00 62.50 90 GLY A O 1
ATOM 725 N N . GLY A 1 91 ? 0.030 7.706 11.470 1.00 54.81 91 GLY A N 1
ATOM 726 C CA . GLY A 1 91 ? -0.302 7.210 12.804 1.00 54.81 91 GLY A CA 1
ATOM 727 C C . GLY A 1 91 ? -0.173 5.702 12.990 1.00 54.81 91 GLY A C 1
ATOM 728 O O . GLY A 1 91 ? -0.338 5.190 14.102 1.00 54.81 91 GLY A O 1
ATOM 729 N N . PHE A 1 92 ? 0.144 4.957 11.934 1.00 61.69 92 PHE A N 1
ATOM 730 C CA . PHE A 1 92 ? 0.253 3.512 12.037 1.00 61.69 92 PHE A CA 1
ATOM 731 C C . PHE A 1 92 ? 1.512 3.103 12.803 1.00 61.69 92 PHE A C 1
ATOM 733 O O . PHE A 1 92 ? 2.646 3.378 12.417 1.00 61.69 92 PHE A O 1
ATOM 740 N N . ARG A 1 93 ? 1.319 2.367 13.903 1.00 56.75 93 ARG A N 1
ATOM 741 C CA . ARG A 1 93 ? 2.377 1.543 14.500 1.00 56.75 93 ARG A CA 1
ATOM 742 C C . ARG A 1 93 ? 2.644 0.404 13.516 1.00 56.75 93 ARG A C 1
ATOM 744 O O . ARG A 1 93 ? 1.997 -0.635 13.580 1.00 56.75 93 ARG A O 1
ATOM 751 N N . MET A 1 94 ? 3.536 0.676 12.566 1.00 58.84 94 MET A N 1
ATOM 752 C CA . MET A 1 94 ? 3.907 -0.133 11.405 1.00 58.84 94 MET A CA 1
ATOM 753 C C . MET A 1 94 ? 4.245 -1.584 11.780 1.00 58.84 94 MET A C 1
ATOM 755 O O . MET A 1 94 ? 5.407 -1.940 11.968 1.00 58.84 94 MET A O 1
ATOM 759 N N . PHE A 1 95 ? 3.235 -2.452 11.872 1.00 69.31 95 PHE A N 1
ATOM 760 C CA . PHE A 1 95 ? 3.448 -3.890 11.780 1.00 69.31 95 PHE A CA 1
ATOM 761 C C . PHE A 1 95 ? 3.742 -4.164 10.310 1.00 69.31 95 PHE A C 1
ATOM 763 O O . PHE A 1 95 ? 2.820 -4.304 9.506 1.00 69.31 95 PHE A O 1
ATOM 770 N N . GLN A 1 96 ? 5.024 -4.096 9.950 1.00 77.25 96 GLN A N 1
ATOM 771 C CA . GLN A 1 96 ? 5.476 -4.488 8.627 1.00 77.25 96 GLN A CA 1
ATOM 772 C C . GLN A 1 96 ? 5.154 -5.966 8.452 1.00 77.25 96 GLN A C 1
ATOM 774 O O . GLN A 1 96 ? 5.549 -6.803 9.264 1.00 77.25 96 GLN A O 1
ATOM 779 N N . VAL A 1 97 ? 4.367 -6.253 7.429 1.00 76.38 97 VAL A N 1
ATOM 780 C CA . VAL A 1 97 ? 3.897 -7.603 7.122 1.00 76.38 97 VAL A CA 1
ATOM 781 C C . VAL A 1 97 ? 4.440 -8.108 5.800 1.00 76.38 97 VAL A C 1
ATOM 783 O O . VAL A 1 97 ? 4.433 -9.307 5.586 1.00 76.38 97 VAL A O 1
ATOM 786 N N . PHE A 1 98 ? 4.912 -7.198 4.952 1.00 80.88 98 PHE A N 1
ATOM 787 C CA . PHE A 1 98 ? 5.450 -7.474 3.632 1.00 80.88 98 PHE A CA 1
ATOM 788 C C . PHE A 1 98 ? 6.665 -6.572 3.435 1.00 80.88 98 PHE A C 1
ATOM 790 O O . PHE A 1 98 ? 6.552 -5.345 3.537 1.00 80.88 98 PHE A O 1
ATOM 797 N N . GLU A 1 99 ? 7.833 -7.166 3.208 1.00 81.56 99 GLU A N 1
ATOM 798 C CA . GLU A 1 99 ? 9.069 -6.415 2.933 1.00 81.56 99 GLU A CA 1
ATOM 799 C C . GLU A 1 99 ? 9.170 -5.972 1.471 1.00 81.56 99 GLU A C 1
ATOM 801 O O . GLU A 1 99 ? 9.910 -5.037 1.165 1.00 81.56 99 GLU A O 1
ATOM 806 N N . GLY A 1 100 ? 8.371 -6.585 0.598 1.00 80.62 100 GLY A N 1
ATOM 807 C CA . GLY A 1 100 ? 8.463 -6.388 -0.837 1.00 80.62 100 GLY A CA 1
ATOM 808 C C . GLY A 1 100 ? 9.608 -7.170 -1.471 1.00 80.62 100 GLY A C 1
ATOM 809 O O . GLY A 1 100 ? 10.489 -7.686 -0.776 1.00 80.62 100 GLY A O 1
ATOM 810 N N . PRO A 1 101 ? 9.596 -7.282 -2.804 1.00 84.31 101 PRO A N 1
ATOM 811 C CA . PRO A 1 101 ? 10.710 -7.848 -3.544 1.00 84.31 101 PRO A CA 1
ATOM 812 C C . PRO A 1 101 ? 11.845 -6.822 -3.675 1.00 84.31 101 PRO A C 1
ATOM 814 O O . PRO A 1 101 ? 11.634 -5.610 -3.621 1.00 84.31 101 PRO A O 1
ATOM 817 N N . GLU A 1 102 ? 13.062 -7.308 -3.910 1.00 84.75 102 GLU A N 1
ATOM 818 C CA . GLU A 1 102 ? 14.194 -6.454 -4.276 1.00 84.75 102 GLU A CA 1
ATOM 819 C C . GLU A 1 102 ? 14.135 -6.100 -5.772 1.00 84.75 102 GLU A C 1
ATOM 821 O O . GLU A 1 102 ? 14.219 -6.978 -6.634 1.00 84.75 102 GLU A O 1
ATOM 826 N N . PHE 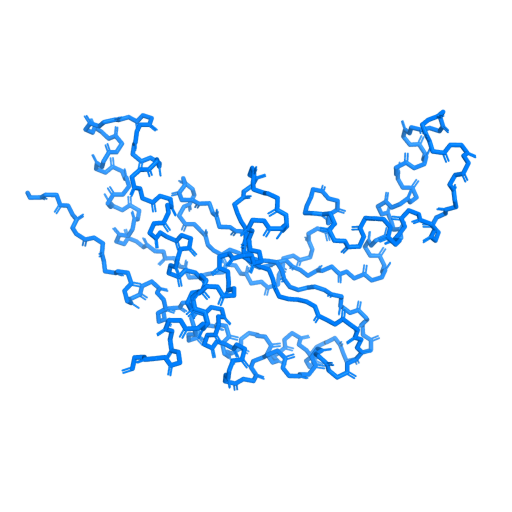A 1 103 ? 14.052 -4.811 -6.110 1.00 84.88 103 PHE A N 1
ATOM 827 C CA . PHE A 1 103 ? 13.938 -4.358 -7.501 1.00 84.88 103 PHE A CA 1
ATOM 828 C C . PHE A 1 103 ? 15.281 -3.955 -8.127 1.00 84.88 103 PHE A C 1
ATOM 830 O O . PHE A 1 103 ? 15.437 -2.836 -8.599 1.00 84.88 103 PHE A O 1
ATOM 837 N N . THR A 1 104 ? 16.257 -4.863 -8.194 1.00 84.31 104 THR A N 1
ATOM 838 C CA . THR A 1 104 ? 17.618 -4.551 -8.703 1.00 84.31 104 THR A CA 1
ATOM 839 C C . THR A 1 104 ? 17.674 -3.718 -9.999 1.00 84.31 104 THR A C 1
ATOM 841 O O . THR A 1 104 ? 18.464 -2.776 -10.076 1.00 84.31 104 THR A O 1
ATOM 844 N N . ASP A 1 105 ? 16.819 -3.999 -10.987 1.00 83.88 105 ASP A N 1
ATOM 845 C CA . ASP A 1 105 ? 16.750 -3.224 -12.236 1.00 83.88 105 ASP A CA 1
ATOM 846 C C . ASP A 1 105 ? 16.160 -1.811 -12.050 1.00 83.88 105 ASP A C 1
ATOM 848 O O . ASP A 1 105 ? 16.612 -0.862 -12.695 1.00 83.88 105 ASP A O 1
ATOM 852 N N . LEU A 1 106 ? 15.181 -1.645 -11.152 1.00 85.69 106 LEU A N 1
ATOM 853 C CA . LEU A 1 106 ? 14.631 -0.337 -10.778 1.00 85.69 106 LEU A CA 1
ATOM 854 C C . LEU A 1 106 ? 15.682 0.502 -10.047 1.00 85.69 106 LEU A C 1
ATOM 856 O O . LEU A 1 106 ? 15.819 1.685 -10.345 1.00 85.69 106 LEU A O 1
ATOM 860 N N . ASN A 1 107 ? 16.460 -0.115 -9.153 1.00 86.25 107 ASN A N 1
ATOM 861 C CA . ASN A 1 107 ? 17.554 0.539 -8.429 1.00 86.25 107 ASN A CA 1
ATOM 862 C C . ASN A 1 107 ? 18.588 1.074 -9.411 1.00 86.25 107 ASN A C 1
ATOM 864 O O . ASN A 1 107 ? 18.943 2.246 -9.350 1.00 86.25 107 ASN A O 1
ATOM 868 N N . ALA A 1 108 ? 19.007 0.245 -10.371 1.00 86.75 108 ALA A N 1
ATOM 869 C CA . ALA A 1 108 ? 19.944 0.662 -11.407 1.00 86.75 108 ALA A CA 1
ATOM 870 C C . ALA A 1 108 ? 19.384 1.810 -12.269 1.00 86.75 108 ALA A C 1
ATOM 872 O O . ALA A 1 108 ? 20.120 2.732 -12.627 1.00 86.75 108 ALA A O 1
ATOM 873 N N . ALA A 1 109 ? 18.087 1.779 -12.594 1.00 85.00 109 ALA A N 1
ATOM 874 C CA . ALA A 1 109 ? 17.434 2.849 -13.345 1.00 85.00 109 ALA A CA 1
ATOM 875 C C . ALA A 1 109 ? 17.365 4.163 -12.555 1.00 85.00 109 ALA A C 1
ATOM 877 O O . ALA A 1 109 ? 17.643 5.228 -13.110 1.00 85.00 109 ALA A O 1
ATOM 878 N N . TYR A 1 110 ? 17.021 4.084 -11.268 1.00 85.88 110 TYR A N 1
ATOM 879 C CA . TYR A 1 110 ? 16.970 5.231 -10.371 1.00 85.88 110 TYR A CA 1
ATOM 880 C C . TYR A 1 110 ? 18.359 5.841 -10.171 1.00 85.88 110 TYR A C 1
ATOM 882 O O . TYR A 1 110 ? 18.514 7.044 -10.356 1.00 85.88 110 TYR A O 1
ATOM 890 N N . GLU A 1 111 ? 19.378 5.028 -9.877 1.00 87.88 111 GLU A N 1
ATOM 891 C CA . GLU A 1 111 ? 20.764 5.487 -9.720 1.00 87.88 111 GLU A CA 1
ATOM 892 C C . GLU A 1 111 ? 21.261 6.210 -10.976 1.00 87.88 111 GLU A C 1
ATOM 894 O O . GLU A 1 111 ? 21.799 7.313 -10.877 1.00 87.88 111 GLU A O 1
ATOM 899 N N . GLN A 1 112 ? 21.016 5.648 -12.166 1.00 86.19 112 GLN A N 1
ATOM 900 C CA . GLN A 1 112 ? 21.407 6.297 -13.415 1.00 86.19 112 GLN A CA 1
ATOM 901 C C . GLN A 1 112 ? 20.685 7.637 -13.615 1.00 86.19 112 GLN A C 1
ATOM 903 O O . GLN A 1 112 ? 21.319 8.632 -13.966 1.00 86.19 112 GLN A O 1
ATOM 908 N N . LEU A 1 113 ? 19.365 7.683 -13.417 1.00 84.81 113 LEU A N 1
ATOM 909 C CA . LEU A 1 113 ? 18.612 8.929 -13.561 1.00 84.81 113 LEU A CA 1
ATOM 910 C C . LEU A 1 113 ? 19.061 9.966 -12.534 1.00 84.81 113 LEU A C 1
ATOM 912 O O . LEU A 1 113 ? 19.197 11.135 -12.878 1.00 84.81 113 LEU A O 1
ATOM 916 N N . TYR A 1 114 ? 19.350 9.555 -11.304 1.00 86.06 114 TYR A N 1
ATOM 917 C CA . TYR A 1 114 ? 19.841 10.450 -10.264 1.00 86.06 114 TYR A CA 1
ATOM 918 C C . TYR A 1 114 ? 21.208 11.051 -10.623 1.00 86.06 114 TYR A C 1
ATOM 920 O O . TYR A 1 114 ? 21.435 12.237 -10.398 1.00 86.06 114 TYR A O 1
ATOM 928 N N . GLU A 1 115 ? 22.106 10.289 -11.252 1.00 88.25 115 GLU A N 1
ATOM 929 C CA . GLU A 1 115 ? 23.366 10.830 -11.786 1.00 88.25 115 GLU A CA 1
ATOM 930 C C . GLU A 1 115 ? 23.155 11.849 -12.922 1.00 88.25 115 GLU A C 1
ATOM 932 O O . GLU A 1 115 ? 23.975 12.752 -13.104 1.00 88.25 115 GLU A O 1
ATOM 937 N N . GLU A 1 116 ? 22.077 11.713 -13.700 1.00 85.50 116 GLU A N 1
ATOM 938 C CA . GLU A 1 116 ? 21.795 12.554 -14.869 1.00 85.50 116 GLU A CA 1
ATOM 939 C C . GLU A 1 116 ? 20.999 13.825 -14.528 1.00 85.50 116 GLU A C 1
ATOM 941 O O . GLU A 1 116 ? 21.279 14.892 -15.085 1.00 85.50 116 GLU A O 1
ATOM 946 N N . ILE A 1 117 ? 19.996 13.711 -13.653 1.00 82.00 117 ILE A N 1
ATOM 947 C CA . ILE A 1 117 ? 19.009 14.761 -13.362 1.00 82.00 117 ILE A CA 1
ATOM 948 C C . ILE A 1 117 ? 18.756 14.976 -11.859 1.00 82.00 117 ILE A C 1
ATOM 950 O O . ILE A 1 117 ? 17.837 15.702 -11.511 1.00 82.00 117 ILE A O 1
ATOM 954 N N . GLU A 1 118 ? 19.556 14.381 -10.969 1.00 85.06 118 GLU A N 1
ATOM 955 C CA . GLU A 1 118 ? 19.500 14.573 -9.510 1.00 85.06 118 GLU A CA 1
ATOM 956 C C . GLU A 1 118 ? 18.075 14.463 -8.923 1.00 85.06 118 GLU A C 1
ATOM 958 O O . GLU A 1 118 ? 17.434 13.415 -9.012 1.00 85.06 118 GLU A O 1
ATOM 963 N N . ALA A 1 119 ? 17.578 15.541 -8.304 1.00 75.12 119 ALA A N 1
ATOM 964 C CA . ALA A 1 119 ? 16.308 15.584 -7.582 1.00 75.12 119 ALA A CA 1
ATOM 965 C C . ALA A 1 119 ? 15.088 15.348 -8.487 1.00 75.12 119 ALA A C 1
ATOM 967 O O . ALA A 1 119 ? 14.016 14.980 -8.007 1.00 75.12 119 ALA A O 1
ATOM 968 N N . GLU A 1 120 ? 15.222 15.534 -9.799 1.00 83.06 120 GLU A N 1
ATOM 969 C CA . GLU A 1 120 ? 14.158 15.250 -10.751 1.00 83.06 120 GLU A CA 1
ATOM 970 C C . GLU A 1 120 ? 13.971 13.744 -11.008 1.00 83.06 120 GLU A C 1
ATOM 972 O O . GLU A 1 120 ? 12.891 13.354 -11.448 1.00 83.06 120 GLU A O 1
ATOM 977 N N . ALA A 1 121 ? 14.956 12.892 -10.695 1.00 81.50 121 ALA A N 1
ATOM 978 C CA . ALA A 1 121 ? 14.886 11.445 -10.930 1.00 81.50 121 ALA A CA 1
ATOM 979 C C . ALA A 1 121 ? 13.732 10.784 -10.169 1.00 81.50 121 ALA A C 1
ATOM 981 O O . ALA A 1 121 ? 12.986 9.984 -10.737 1.00 81.50 121 ALA A O 1
ATOM 982 N N . GLU A 1 122 ? 13.545 11.180 -8.908 1.00 85.12 122 GLU A N 1
ATOM 983 C CA . GLU A 1 122 ? 12.422 10.741 -8.083 1.00 85.12 122 GLU A CA 1
ATOM 984 C C . GLU A 1 122 ? 11.094 11.074 -8.766 1.00 85.12 122 GLU A C 1
ATOM 986 O O . GLU A 1 122 ? 10.251 10.202 -8.952 1.00 85.12 122 GLU A O 1
ATOM 991 N N . ARG A 1 123 ? 10.928 12.314 -9.235 1.00 82.69 123 ARG A N 1
ATOM 992 C CA . ARG A 1 123 ? 9.685 12.766 -9.871 1.00 82.69 123 ARG A CA 1
ATOM 993 C C . ARG A 1 123 ? 9.359 11.991 -11.152 1.00 82.69 123 ARG A C 1
ATOM 995 O O . ARG A 1 123 ? 8.185 11.761 -11.426 1.00 82.69 123 ARG A O 1
ATOM 1002 N N . GLU A 1 124 ? 10.366 11.621 -11.940 1.00 85.31 124 GLU A N 1
ATOM 1003 C CA . GLU A 1 124 ? 10.165 10.896 -13.203 1.00 85.31 124 GLU A CA 1
ATOM 1004 C C . GLU A 1 124 ? 9.772 9.424 -12.986 1.00 85.31 124 GLU A C 1
ATOM 1006 O O . GLU A 1 124 ? 9.017 8.870 -13.786 1.00 85.31 124 GLU A O 1
ATOM 1011 N N . LEU A 1 125 ? 10.253 8.788 -11.910 1.00 88.88 125 LEU A N 1
ATOM 1012 C CA . LEU A 1 125 ? 9.996 7.369 -11.634 1.00 88.88 125 LEU A CA 1
ATOM 1013 C C . LEU A 1 125 ? 8.890 7.113 -10.607 1.00 88.88 125 LEU A C 1
ATOM 1015 O O . LEU A 1 125 ? 8.306 6.029 -10.630 1.00 88.88 125 LEU A O 1
ATOM 1019 N N . ASN A 1 126 ? 8.579 8.079 -9.740 1.00 89.81 126 ASN A N 1
ATOM 1020 C CA . ASN A 1 126 ? 7.638 7.871 -8.642 1.00 89.81 126 ASN A CA 1
ATOM 1021 C C . ASN A 1 126 ? 6.236 7.528 -9.151 1.00 89.81 126 ASN A C 1
ATOM 1023 O O . ASN A 1 126 ? 5.690 6.499 -8.774 1.00 89.81 126 ASN A O 1
ATOM 1027 N N . GLU A 1 127 ? 5.660 8.333 -10.050 1.00 90.56 127 GLU A N 1
ATOM 1028 C CA . GLU A 1 127 ? 4.297 8.073 -10.540 1.00 90.56 127 GLU A CA 1
ATOM 1029 C C . GLU A 1 127 ? 4.190 6.706 -11.253 1.00 90.56 127 GLU A C 1
ATOM 1031 O O . GLU A 1 127 ? 3.326 5.915 -10.870 1.00 90.56 127 GLU A O 1
ATOM 1036 N N . PRO A 1 128 ? 5.077 6.342 -12.206 1.00 92.31 128 PRO A N 1
ATOM 1037 C CA . PRO A 1 128 ? 5.061 5.002 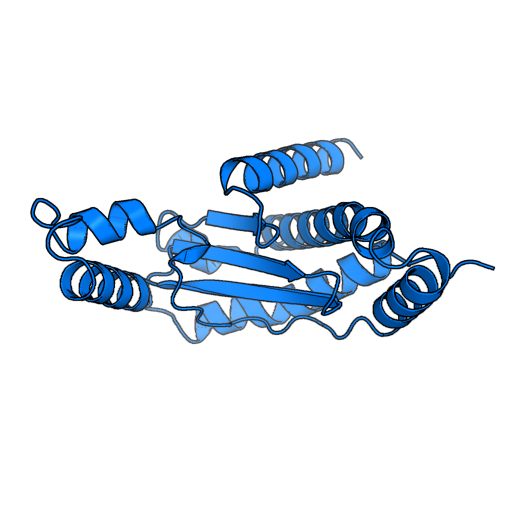-12.797 1.00 92.31 128 PRO A CA 1
ATOM 1038 C C . PRO A 1 128 ? 5.200 3.857 -11.782 1.00 92.31 128 PRO A C 1
ATOM 1040 O O . PRO A 1 128 ? 4.522 2.834 -11.922 1.00 92.31 128 PRO A O 1
ATOM 1043 N N . PHE A 1 129 ? 6.041 4.025 -10.756 1.00 92.50 129 PHE A N 1
ATOM 1044 C CA . PHE A 1 129 ? 6.214 3.038 -9.691 1.00 92.50 129 PHE A CA 1
ATOM 1045 C C . PHE A 1 129 ? 4.947 2.900 -8.842 1.00 92.50 129 PHE A C 1
ATOM 1047 O O . PHE A 1 129 ? 4.439 1.792 -8.670 1.00 92.50 129 PHE A O 1
ATOM 1054 N N . MET A 1 130 ? 4.368 4.021 -8.406 1.00 93.38 130 MET A N 1
ATOM 1055 C CA . MET A 1 130 ? 3.103 4.063 -7.670 1.00 93.38 130 MET A CA 1
ATOM 1056 C C . MET A 1 130 ? 1.964 3.409 -8.451 1.00 93.38 130 MET A C 1
ATOM 1058 O O . MET A 1 130 ? 1.150 2.679 -7.877 1.00 93.38 130 MET A O 1
ATOM 1062 N N . GLU A 1 131 ? 1.895 3.633 -9.764 1.00 94.94 131 GLU A N 1
ATOM 1063 C CA . GLU A 1 131 ? 0.919 2.968 -10.620 1.00 94.94 131 GLU A CA 1
ATOM 1064 C C . GLU A 1 131 ? 1.164 1.458 -10.732 1.00 94.94 131 GLU A C 1
ATOM 1066 O O . GLU A 1 131 ? 0.199 0.694 -10.687 1.00 94.94 131 GLU A O 1
ATOM 1071 N N . ALA A 1 132 ? 2.419 1.013 -10.858 1.00 95.44 132 ALA A N 1
ATOM 1072 C CA . ALA A 1 132 ? 2.764 -0.409 -10.902 1.00 95.44 132 ALA A CA 1
ATOM 1073 C C . ALA A 1 132 ? 2.386 -1.118 -9.592 1.00 95.44 132 ALA A C 1
ATOM 1075 O O . ALA A 1 132 ? 1.701 -2.142 -9.624 1.00 95.44 132 ALA A O 1
ATOM 1076 N N . CYS A 1 133 ? 2.720 -0.526 -8.441 1.00 95.38 133 CYS A N 1
ATOM 1077 C CA . CYS A 1 133 ? 2.287 -1.012 -7.131 1.00 95.38 133 CYS A CA 1
ATOM 1078 C C . CYS A 1 133 ? 0.757 -1.055 -7.032 1.00 95.38 133 CYS A C 1
ATOM 1080 O O . CYS A 1 133 ? 0.180 -2.064 -6.631 1.00 95.38 133 CYS A O 1
ATOM 1082 N N . SER A 1 134 ? 0.071 0.004 -7.469 1.00 96.50 134 SER A N 1
ATOM 1083 C CA . SER A 1 134 ? -1.394 0.075 -7.437 1.00 96.50 134 SER A CA 1
ATOM 1084 C C . SER A 1 134 ? -2.059 -0.990 -8.324 1.00 96.50 134 SER A C 1
ATOM 1086 O O . SER A 1 134 ? -3.056 -1.598 -7.920 1.00 96.50 134 SER A O 1
ATOM 1088 N N . ARG A 1 135 ? -1.504 -1.277 -9.511 1.00 97.81 135 ARG A N 1
ATOM 1089 C CA . ARG A 1 135 ? -1.956 -2.383 -10.375 1.00 97.81 135 ARG A CA 1
ATOM 1090 C C . ARG A 1 135 ? -1.732 -3.740 -9.712 1.00 97.81 135 ARG A C 1
ATOM 1092 O O . ARG A 1 135 ? -2.671 -4.535 -9.652 1.00 97.81 135 ARG A O 1
ATOM 1099 N N . ALA A 1 136 ? -0.548 -3.982 -9.148 1.00 96.94 136 ALA A N 1
ATOM 1100 C CA . ALA A 1 136 ? -0.230 -5.230 -8.454 1.00 96.94 136 ALA A CA 1
ATOM 1101 C C . ALA A 1 136 ? -1.187 -5.485 -7.283 1.00 96.94 136 ALA A C 1
ATOM 1103 O O . ALA A 1 136 ? -1.769 -6.562 -7.164 1.00 96.94 136 ALA A O 1
ATOM 1104 N N . VAL A 1 137 ? -1.428 -4.466 -6.459 1.00 96.62 137 VAL A N 1
ATOM 1105 C CA . VAL A 1 137 ? -2.340 -4.544 -5.312 1.00 96.62 137 VAL A CA 1
ATOM 1106 C C . VAL A 1 137 ? -3.788 -4.746 -5.755 1.00 96.62 137 VAL A C 1
ATOM 1108 O O . VAL A 1 137 ? -4.511 -5.548 -5.164 1.00 96.62 137 VAL A O 1
ATOM 1111 N N . THR A 1 138 ? -4.206 -4.104 -6.846 1.00 96.81 138 THR A N 1
ATOM 1112 C CA . THR A 1 138 ? -5.524 -4.352 -7.448 1.00 96.81 138 THR A CA 1
ATOM 1113 C C . THR A 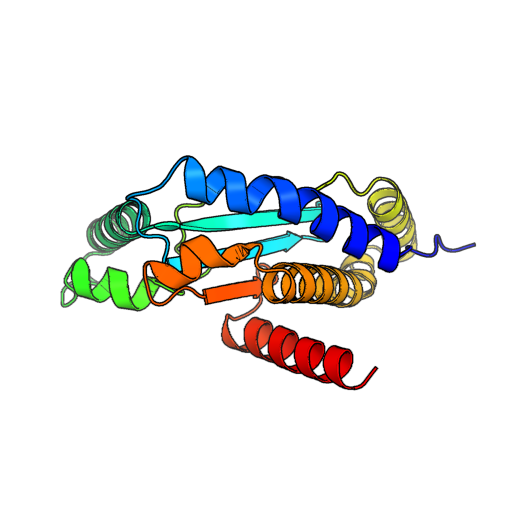1 138 ? -5.653 -5.799 -7.937 1.00 96.81 138 THR A C 1
ATOM 1115 O O . THR A 1 138 ? -6.698 -6.424 -7.749 1.00 96.81 138 THR A O 1
ATOM 1118 N N . ARG A 1 139 ? -4.598 -6.376 -8.532 1.00 97.56 139 ARG A N 1
ATOM 1119 C CA . ARG A 1 139 ? -4.572 -7.798 -8.917 1.00 97.56 139 ARG A CA 1
ATOM 1120 C C . ARG A 1 139 ? -4.646 -8.716 -7.705 1.00 97.56 139 ARG A C 1
ATOM 1122 O O . ARG A 1 139 ? -5.404 -9.681 -7.752 1.00 97.56 139 ARG A O 1
ATOM 1129 N N . LEU A 1 140 ? -3.904 -8.419 -6.638 1.00 97.31 140 LEU A N 1
ATOM 1130 C CA . LEU A 1 140 ? -3.947 -9.167 -5.377 1.00 97.31 140 LEU A CA 1
ATOM 1131 C C . LEU A 1 140 ? -5.366 -9.195 -4.797 1.00 97.31 140 LEU A C 1
ATOM 1133 O O . LEU A 1 140 ? -5.859 -10.260 -4.423 1.00 97.31 140 LEU A O 1
ATOM 1137 N N . ASP A 1 141 ? -6.049 -8.048 -4.782 1.00 96.31 141 ASP A N 1
ATOM 1138 C CA . ASP A 1 141 ? -7.434 -7.951 -4.315 1.00 96.31 141 ASP A CA 1
ATOM 1139 C C . ASP A 1 141 ? -8.389 -8.784 -5.180 1.00 96.31 141 ASP A C 1
ATOM 1141 O O . ASP A 1 141 ? -9.100 -9.651 -4.668 1.00 96.31 141 ASP A O 1
ATOM 1145 N N . LYS A 1 142 ? -8.326 -8.629 -6.510 1.00 96.19 142 LYS A N 1
ATOM 1146 C CA . LYS A 1 142 ? -9.139 -9.421 -7.453 1.00 96.19 142 LYS A CA 1
ATOM 1147 C C . LYS A 1 142 ? -8.863 -10.928 -7.361 1.00 96.19 142 LYS A C 1
ATOM 1149 O O . LYS A 1 142 ? -9.777 -11.726 -7.561 1.00 96.19 142 LYS A O 1
ATOM 1154 N N . ALA A 1 143 ? -7.629 -11.325 -7.053 1.00 97.12 143 ALA A N 1
ATOM 1155 C CA . ALA A 1 143 ? -7.232 -12.719 -6.853 1.00 97.12 143 ALA A CA 1
ATOM 1156 C C . ALA A 1 143 ? -7.616 -13.274 -5.466 1.00 97.12 143 ALA A C 1
ATOM 1158 O O . ALA A 1 143 ? -7.485 -14.475 -5.226 1.00 97.12 143 ALA A O 1
ATOM 1159 N N . GLY A 1 144 ? -8.120 -12.429 -4.562 1.00 96.38 144 GLY A N 1
ATOM 1160 C CA . GLY A 1 144 ? -8.577 -12.824 -3.235 1.00 96.38 144 GLY A CA 1
ATOM 1161 C C . GLY A 1 144 ? -7.467 -12.948 -2.190 1.00 96.38 144 GLY A C 1
ATOM 1162 O O . GLY A 1 144 ? -7.709 -13.554 -1.146 1.00 96.38 144 GLY A O 1
ATOM 1163 N N . ALA A 1 145 ? -6.286 -12.361 -2.415 1.00 96.25 145 ALA A N 1
ATOM 1164 C CA . ALA A 1 145 ? -5.178 -12.385 -1.451 1.00 96.25 145 ALA A CA 1
ATOM 1165 C C . ALA A 1 145 ? -5.585 -11.812 -0.079 1.00 96.25 145 ALA A C 1
ATOM 1167 O O . ALA A 1 145 ? -5.150 -12.299 0.964 1.00 96.25 145 ALA A O 1
ATOM 1168 N N . PHE A 1 146 ? -6.484 -10.821 -0.071 1.00 94.88 146 PHE A N 1
ATOM 1169 C CA . PHE A 1 146 ? -6.966 -10.152 1.142 1.00 94.88 146 PHE A CA 1
ATOM 1170 C C . PHE A 1 146 ? -8.310 -10.677 1.668 1.00 94.88 146 PHE A C 1
ATOM 1172 O O . PHE A 1 146 ? -8.842 -10.152 2.651 1.00 94.88 146 PHE A O 1
ATOM 1179 N N . HIS A 1 147 ? -8.866 -11.720 1.044 1.00 94.38 147 HIS A N 1
ATOM 1180 C CA . HIS A 1 147 ? -10.230 -12.189 1.298 1.00 94.38 147 HIS A CA 1
ATOM 1181 C C . HIS A 1 147 ? -10.488 -12.529 2.773 1.00 94.38 147 HIS A C 1
ATOM 1183 O O . HIS A 1 147 ? -11.563 -12.256 3.309 1.00 94.38 147 HIS A O 1
ATOM 1189 N N . GLU A 1 148 ? -9.499 -13.108 3.454 1.00 92.50 148 GLU A N 1
ATOM 1190 C CA . GLU A 1 148 ? -9.627 -13.468 4.865 1.00 92.50 148 GLU A CA 1
ATOM 1191 C C . GLU A 1 148 ? -9.651 -12.256 5.800 1.00 92.50 148 GLU A C 1
ATOM 1193 O O . GLU A 1 148 ? -10.328 -12.312 6.826 1.00 92.50 148 GLU A O 1
ATOM 1198 N N . PHE A 1 149 ? -8.980 -11.153 5.456 1.00 90.94 149 PHE A N 1
ATOM 1199 C CA . PHE A 1 149 ? -9.045 -9.912 6.234 1.00 90.94 149 PHE A CA 1
ATOM 1200 C C . PHE A 1 149 ? -10.390 -9.212 6.037 1.00 90.94 149 PHE A C 1
ATOM 1202 O O . PHE A 1 149 ? -11.047 -8.849 7.012 1.00 90.94 149 PHE A O 1
ATOM 1209 N N . GLN A 1 150 ? -10.858 -9.135 4.788 1.00 91.62 150 GLN A N 1
ATOM 1210 C CA . GLN A 1 150 ? -12.133 -8.512 4.409 1.00 91.62 150 GLN A CA 1
ATOM 1211 C C . GLN A 1 150 ? -13.360 -9.154 5.076 1.00 91.62 150 GLN A C 1
ATOM 1213 O O . GLN A 1 150 ? -14.392 -8.509 5.236 1.00 91.62 150 GLN A O 1
ATOM 1218 N N . LYS A 1 151 ? -13.270 -10.416 5.516 1.00 89.25 151 LYS A N 1
ATOM 1219 C CA . LYS A 1 151 ? -14.341 -11.083 6.278 1.00 89.25 151 LYS A CA 1
ATOM 1220 C C . LYS A 1 151 ? -14.467 -10.615 7.727 1.00 89.25 151 LYS A C 1
ATOM 1222 O O . LYS A 1 151 ? -15.499 -10.868 8.349 1.00 89.25 151 LYS A O 1
ATOM 1227 N N . ARG A 1 152 ? -13.411 -10.039 8.308 1.00 83.31 152 ARG A N 1
ATOM 1228 C CA . ARG A 1 152 ? -13.285 -9.855 9.766 1.00 83.31 152 ARG A CA 1
ATOM 1229 C C . ARG A 1 152 ? -13.759 -8.481 10.238 1.00 83.31 152 ARG A C 1
ATOM 1231 O O . ARG A 1 152 ? -14.127 -8.339 11.404 1.00 83.31 152 ARG A O 1
ATOM 1238 N N . CYS A 1 153 ? -13.734 -7.479 9.368 1.00 81.56 153 CYS A N 1
ATOM 1239 C CA . CYS A 1 153 ? -13.949 -6.072 9.705 1.00 81.56 153 CYS A CA 1
ATOM 1240 C C . CYS A 1 153 ? -14.201 -5.236 8.438 1.00 81.56 153 CYS A C 1
ATOM 1242 O O . CYS A 1 153 ? -14.211 -5.760 7.326 1.00 81.56 153 CYS A O 1
ATOM 1244 N N . ASP A 1 154 ? -14.378 -3.927 8.622 1.00 85.31 154 ASP A N 1
ATOM 1245 C CA . ASP A 1 154 ? -14.308 -2.939 7.543 1.00 85.31 154 ASP A CA 1
ATOM 1246 C C . ASP A 1 154 ? -12.842 -2.760 7.109 1.00 85.31 154 ASP A C 1
ATOM 1248 O O . ASP A 1 154 ? -12.140 -1.875 7.595 1.00 85.31 154 ASP A O 1
ATOM 1252 N N . PHE A 1 155 ? -12.343 -3.702 6.306 1.00 88.94 155 PHE A N 1
ATOM 1253 C CA . PHE A 1 155 ? -10.955 -3.743 5.847 1.00 88.94 155 PHE A CA 1
ATOM 1254 C C . PHE A 1 155 ? -10.760 -2.874 4.603 1.00 88.94 155 PHE A C 1
ATOM 1256 O O . PHE A 1 155 ? -11.505 -3.007 3.630 1.00 88.94 155 PHE A O 1
ATOM 1263 N N . ARG A 1 156 ? -9.716 -2.041 4.600 1.00 90.19 156 ARG A N 1
ATOM 1264 C CA . ARG A 1 156 ? -9.324 -1.216 3.448 1.00 90.19 156 ARG A CA 1
ATOM 1265 C C . ARG A 1 156 ? -7.948 -1.605 2.918 1.00 90.19 156 ARG A C 1
ATOM 1267 O O . ARG A 1 156 ? -7.109 -2.140 3.637 1.00 90.19 156 ARG A O 1
ATOM 1274 N N . ILE A 1 157 ? -7.739 -1.316 1.640 1.00 91.88 157 ILE A N 1
ATOM 1275 C CA . ILE A 1 157 ? -6.475 -1.516 0.935 1.00 91.88 157 ILE A CA 1
ATOM 1276 C C . ILE A 1 157 ? -6.066 -0.160 0.381 1.00 91.88 157 ILE A C 1
ATOM 1278 O O . ILE A 1 157 ? -6.848 0.469 -0.334 1.00 91.88 157 ILE A O 1
ATOM 1282 N N . LEU A 1 158 ? -4.864 0.287 0.723 1.00 89.81 158 LEU A N 1
ATOM 1283 C CA . LEU A 1 158 ? -4.327 1.579 0.320 1.00 89.81 158 LEU A CA 1
ATOM 1284 C C . LEU A 1 158 ? -2.934 1.396 -0.275 1.00 89.81 158 LEU A C 1
ATOM 1286 O O . LEU A 1 158 ? -2.143 0.596 0.217 1.00 89.81 158 LEU A O 1
ATOM 1290 N N . VAL A 1 159 ? -2.637 2.168 -1.314 1.00 91.50 159 VAL A N 1
ATOM 1291 C CA . VAL A 1 159 ? -1.292 2.325 -1.874 1.00 91.50 159 VAL A CA 1
ATOM 1292 C C . VAL A 1 159 ? -1.037 3.814 -1.903 1.00 91.50 159 VAL A C 1
ATOM 1294 O O . VAL A 1 159 ? -1.742 4.517 -2.633 1.00 91.50 159 VAL A O 1
ATOM 1297 N N . VAL A 1 160 ? -0.093 4.299 -1.103 1.00 86.44 160 VAL A N 1
ATOM 1298 C CA . VAL A 1 160 ? 0.207 5.731 -1.051 1.00 86.44 160 VAL A CA 1
ATOM 1299 C C . VAL A 1 160 ? 1.708 5.974 -0.979 1.00 86.44 160 VAL A C 1
ATOM 1301 O O . VAL A 1 160 ? 2.477 5.128 -0.529 1.00 86.44 160 VAL A O 1
ATOM 1304 N N . TYR A 1 161 ? 2.097 7.160 -1.414 1.00 84.38 161 TYR A N 1
ATOM 1305 C CA . TYR A 1 161 ? 3.428 7.702 -1.182 1.00 84.38 161 TYR A CA 1
ATOM 1306 C C . TYR A 1 161 ? 3.455 8.480 0.148 1.00 84.38 161 TYR A C 1
ATOM 1308 O O . TYR A 1 161 ? 2.428 9.006 0.573 1.00 84.38 161 TYR A O 1
ATOM 1316 N N . ILE A 1 162 ? 4.614 8.607 0.806 1.00 76.44 162 ILE A N 1
ATOM 1317 C CA . ILE A 1 162 ? 4.744 9.201 2.158 1.00 76.44 162 ILE A CA 1
ATOM 1318 C C . ILE A 1 162 ? 4.144 10.616 2.304 1.00 76.44 162 ILE A C 1
ATOM 1320 O O . ILE A 1 162 ? 3.755 11.024 3.398 1.00 76.44 162 ILE A O 1
ATOM 1324 N N . GLN A 1 163 ? 4.067 11.379 1.211 1.00 79.06 163 GLN A N 1
ATOM 1325 C CA . GLN A 1 163 ? 3.506 12.739 1.187 1.00 79.06 163 GLN A CA 1
ATOM 1326 C C . GLN A 1 163 ? 2.059 12.806 0.677 1.00 79.06 163 GLN A C 1
ATOM 1328 O O . GLN A 1 163 ? 1.484 13.891 0.611 1.00 79.06 163 GLN A O 1
ATOM 1333 N N . GLU A 1 164 ? 1.490 11.675 0.277 1.00 82.56 164 GLU A N 1
ATOM 1334 C CA . GLU A 1 164 ? 0.172 11.588 -0.332 1.00 82.56 164 GLU A CA 1
ATOM 1335 C C . GLU A 1 164 ? -0.917 11.381 0.727 1.00 82.56 164 GLU A C 1
ATOM 1337 O O . GLU A 1 164 ? -0.744 10.676 1.723 1.00 82.56 164 GLU A O 1
ATOM 1342 N N . THR A 1 165 ? -2.072 12.001 0.505 1.00 85.62 165 THR A N 1
ATOM 1343 C CA . THR A 1 165 ? -3.263 11.776 1.327 1.00 85.62 165 THR A CA 1
ATOM 1344 C C . THR A 1 165 ? -3.924 10.435 1.001 1.00 85.62 165 THR A C 1
ATOM 1346 O O . THR A 1 165 ? -3.816 9.898 -0.103 1.00 85.62 165 THR A O 1
ATOM 1349 N N . VAL A 1 166 ? -4.690 9.892 1.949 1.00 85.12 166 VAL A N 1
ATOM 1350 C CA . VAL A 1 166 ? -5.468 8.660 1.726 1.00 85.12 166 VAL A CA 1
ATOM 1351 C C . VAL A 1 166 ? -6.417 8.819 0.541 1.00 85.12 166 VAL A C 1
ATOM 1353 O O . VAL A 1 166 ? -6.563 7.907 -0.270 1.00 85.12 166 VAL A O 1
ATOM 1356 N N . GLU A 1 167 ? -7.056 9.980 0.420 1.00 88.88 167 GLU A N 1
ATOM 1357 C CA . GLU A 1 167 ? -7.997 10.285 -0.651 1.00 88.88 167 GLU A CA 1
ATOM 1358 C C . GLU A 1 167 ? -7.344 10.236 -2.037 1.00 88.88 167 GLU A C 1
ATOM 1360 O O . GLU A 1 167 ? -7.958 9.731 -2.980 1.00 88.88 167 GLU A O 1
ATOM 1365 N N . GLU A 1 168 ? -6.112 10.733 -2.163 1.00 90.50 168 GLU A N 1
ATOM 1366 C CA . GLU A 1 168 ? -5.336 10.690 -3.407 1.00 90.50 168 GLU A CA 1
ATOM 1367 C C . GLU A 1 168 ? -4.986 9.245 -3.787 1.00 90.50 168 GLU A C 1
ATOM 1369 O O . GLU A 1 168 ? -5.301 8.811 -4.904 1.00 90.50 168 GLU A O 1
ATOM 1374 N N . GLY A 1 169 ? -4.479 8.454 -2.837 1.00 90.25 169 GLY A N 1
ATOM 1375 C CA . GLY A 1 169 ? -4.168 7.043 -3.076 1.00 90.25 169 GLY A CA 1
ATOM 1376 C C . GLY A 1 169 ? -5.401 6.210 -3.436 1.00 90.25 169 GLY A C 1
ATOM 1377 O O . GLY A 1 169 ? -5.377 5.411 -4.376 1.00 90.25 169 GLY A O 1
ATOM 1378 N N . GLU A 1 170 ? -6.531 6.438 -2.761 1.00 91.25 170 GLU A N 1
ATOM 1379 C CA . GLU A 1 170 ? -7.799 5.790 -3.107 1.00 91.25 170 GLU A CA 1
ATOM 1380 C C . GLU A 1 170 ? -8.300 6.177 -4.496 1.00 91.25 170 GLU A C 1
ATOM 1382 O O . GLU A 1 170 ? -8.856 5.339 -5.215 1.00 91.25 170 GLU A O 1
ATOM 1387 N N . ALA A 1 171 ? -8.157 7.448 -4.872 1.00 93.75 171 ALA A N 1
ATOM 1388 C CA . ALA A 1 171 ? -8.542 7.917 -6.192 1.00 93.75 171 ALA A CA 1
ATOM 1389 C C . ALA A 1 171 ? -7.695 7.240 -7.280 1.00 93.75 171 ALA A C 1
ATOM 1391 O O . ALA A 1 171 ? -8.264 6.783 -8.280 1.00 93.75 171 ALA A O 1
ATOM 1392 N N . ARG A 1 172 ? -6.376 7.098 -7.069 1.00 94.50 172 ARG A N 1
ATOM 1393 C CA . ARG A 1 172 ? -5.485 6.359 -7.979 1.00 94.50 172 ARG A CA 1
ATOM 1394 C C . ARG A 1 172 ? -5.886 4.888 -8.089 1.00 94.50 172 ARG A C 1
ATOM 1396 O O . ARG A 1 172 ? -6.098 4.412 -9.204 1.00 94.50 172 ARG A O 1
ATOM 1403 N N . MET A 1 173 ? -6.083 4.197 -6.967 1.00 94.75 173 MET A N 1
ATOM 1404 C CA . MET A 1 173 ? -6.514 2.790 -6.951 1.00 94.75 173 MET A CA 1
ATOM 1405 C C . MET A 1 173 ? -7.840 2.581 -7.697 1.00 94.75 173 MET A C 1
ATOM 1407 O O . MET A 1 173 ? -7.948 1.692 -8.541 1.00 94.75 173 MET A O 1
ATOM 1411 N N . LYS A 1 174 ? -8.847 3.435 -7.460 1.00 95.38 174 LYS A N 1
ATOM 1412 C CA . LYS A 1 174 ? -10.148 3.368 -8.155 1.00 95.38 174 LYS A CA 1
ATOM 1413 C C . LYS A 1 174 ? -10.016 3.599 -9.660 1.00 95.38 174 LYS A C 1
ATOM 1415 O O . LYS A 1 174 ? -10.681 2.918 -10.441 1.00 95.38 174 LYS A O 1
ATOM 1420 N N . ARG A 1 175 ? -9.185 4.563 -10.072 1.00 96.88 175 ARG A N 1
ATOM 1421 C CA . ARG A 1 175 ? -8.905 4.836 -11.488 1.00 96.88 175 ARG A CA 1
ATOM 1422 C C . ARG A 1 175 ? -8.290 3.607 -12.161 1.00 96.88 175 ARG A C 1
ATOM 1424 O O . ARG A 1 175 ? -8.817 3.172 -13.181 1.00 96.88 175 ARG A O 1
ATOM 1431 N N . ILE A 1 176 ? -7.243 3.043 -11.565 1.00 96.44 176 ILE A N 1
ATOM 1432 C CA . ILE A 1 176 ? -6.523 1.878 -12.092 1.00 96.44 176 ILE A CA 1
ATOM 1433 C C . ILE A 1 176 ? -7.430 0.651 -12.163 1.00 96.44 176 ILE A C 1
ATOM 1435 O O . ILE A 1 176 ? -7.469 -0.023 -13.188 1.00 96.44 176 ILE A O 1
ATOM 1439 N N . ALA A 1 177 ? -8.222 0.390 -11.121 1.00 95.44 177 ALA A N 1
ATOM 1440 C CA . ALA A 1 177 ? -9.155 -0.732 -11.122 1.00 95.44 177 ALA A CA 1
ATOM 1441 C C . ALA A 1 177 ? -10.133 -0.678 -12.304 1.00 95.44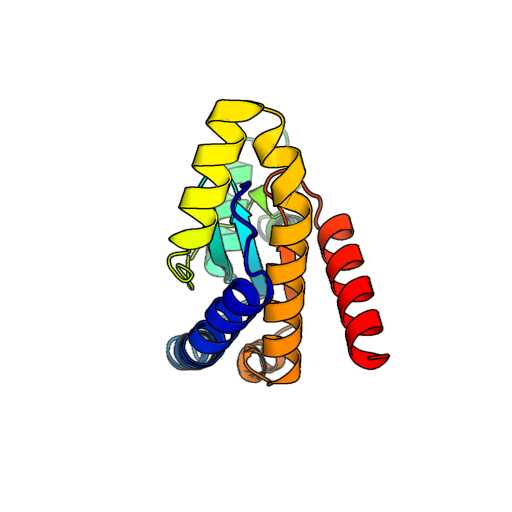 177 ALA A C 1
ATOM 1443 O O . ALA A 1 177 ? -10.358 -1.708 -12.941 1.00 95.44 177 ALA A O 1
ATOM 1444 N N . ARG A 1 178 ? -10.647 0.518 -12.630 1.00 96.56 178 ARG A N 1
ATOM 1445 C CA . ARG A 1 178 ? -11.512 0.742 -13.797 1.00 96.56 178 ARG A CA 1
ATOM 1446 C C . ARG A 1 178 ? -10.770 0.525 -15.114 1.00 96.56 178 ARG A C 1
ATOM 1448 O O . ARG A 1 178 ? -11.294 -0.157 -15.982 1.00 96.56 178 ARG A O 1
ATOM 1455 N N . GLU A 1 179 ? -9.571 1.085 -15.262 1.00 96.00 179 GLU A N 1
ATOM 1456 C CA . GLU A 1 179 ? -8.753 0.912 -16.474 1.00 96.00 179 GLU A CA 1
ATOM 1457 C C . GLU A 1 179 ? -8.453 -0.570 -16.742 1.00 96.00 179 GLU A C 1
ATOM 1459 O O . GLU A 1 179 ? -8.537 -1.025 -17.878 1.00 96.00 179 GLU A O 1
ATOM 1464 N N . MET A 1 180 ? -8.180 -1.341 -15.688 1.00 95.12 180 MET A N 1
ATOM 1465 C CA . MET A 1 180 ? -7.938 -2.780 -15.783 1.00 95.12 180 MET A CA 1
ATOM 1466 C C . MET A 1 180 ? -9.184 -3.602 -16.132 1.00 95.12 180 MET A C 1
ATOM 1468 O O . MET A 1 180 ? -9.041 -4.693 -16.669 1.00 95.12 180 MET A O 1
ATOM 1472 N N . ASP A 1 181 ? -10.388 -3.138 -15.791 1.00 93.62 181 ASP A N 1
ATOM 1473 C CA . ASP A 1 181 ? -11.639 -3.818 -16.166 1.00 93.62 181 ASP A CA 1
ATOM 1474 C C . ASP A 1 181 ? -12.040 -3.540 -17.626 1.00 93.62 181 ASP A C 1
ATOM 1476 O O . ASP A 1 181 ? -12.851 -4.270 -18.198 1.00 93.62 181 ASP A O 1
ATOM 1480 N N . GLU A 1 182 ? -11.498 -2.474 -18.221 1.00 92.44 182 GLU A N 1
ATOM 1481 C CA . GLU A 1 182 ? -11.766 -2.049 -19.599 1.00 92.44 182 GLU A CA 1
ATOM 1482 C C . GLU A 1 182 ? -10.753 -2.604 -20.623 1.00 92.44 182 GLU A C 1
ATOM 1484 O O . GLU A 1 182 ? -11.017 -2.522 -21.828 1.00 92.44 182 GLU A O 1
ATOM 1489 N N . ALA A 1 183 ? -9.623 -3.151 -20.160 1.00 82.75 183 ALA A N 1
ATOM 1490 C CA . ALA A 1 183 ? -8.535 -3.711 -20.973 1.00 82.75 183 ALA A CA 1
ATOM 1491 C C . ALA A 1 183 ? -8.764 -5.185 -21.357 1.00 82.75 183 ALA A C 1
ATOM 1493 O O . ALA A 1 183 ? -8.458 -5.532 -22.524 1.00 82.75 183 ALA A O 1
#

Foldseek 3Di:
DQQDDPLLVQLVQLQVQLLPQLVVVCVVCVPWQWAEWEFAQALQQRWTWIFTATPVQLLVLLVVCCVVCVVVCVPPDSVRSSVVCVQPPVRGPGPTRGRGDDRVSSNVNLVVVCVVPNPCSRVVVVVSNLLSSLLSVLVCVVVCSNVSNVVRDNYYYFYDYPPDDRVRRVVSSVVSNVVVVVD

Nearest PDB structures (foldseek):
  6d14-assembly1_B  TM=4.526E-01  e=4.720E+00  Danio rerio
  5tvw-assembly1_B  TM=3.634E-01  e=4.455E+00  Danio rerio

Sequence (183 aa):
MPVSVDWQAVEDAIFEQGMEEFPQIAADNPNRKIYCVFFDCDIVYTCAQAHMNTDEGLREYAESAINSSPDLYKDHTVETLMEEFRWDGGGFRMFQVFEGPEFTDLNAAYEQLYEEIEAEAERELNEPFMEACSRAVTRLDKAGAFHEFQKRCDFRILVVYIQETVEEGEARMKRIAREMDEA

pLDDT: mean 88.14, std 8.73, range [46.16, 97.81]

Radius of gyration: 17.77 Å; Cα contacts (8 Å, |Δi|>4): 255; chains: 1; bounding box: 38×38×50 Å

Mean predicted aligned error: 5.02 Å

Secondary structure (DSSP, 8-state):
------HHHHHHHHHHHHHHHHHHHHHH-TT--EEEEEEEEETTTTEEEEEEEEHHHHHHHHHHHHHH-TTTSTT--HHHHHHHGGG-GGG---EEEE-----H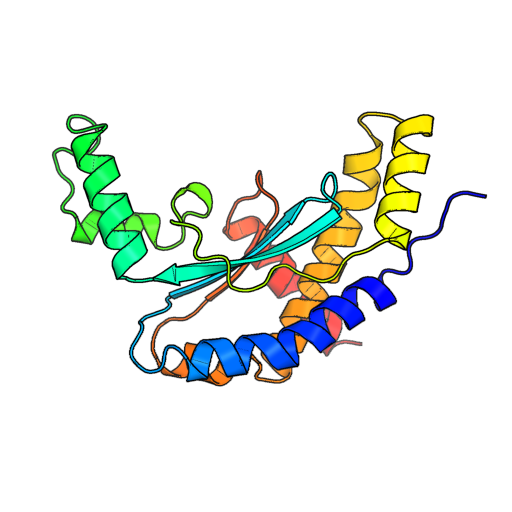HHHHHHHHHHHHHTTHHHHHHHHHHHHHHHHHHHHHHHTTTTHHHHTTSS-EEEEE-TT--HHHHHHHHHHHHHHHHH-

Solvent-accessible surface area (backbone atoms only — not comparable to full-atom values): 10022 Å² total; per-residue (Å²): 127,84,68,76,72,62,56,64,60,55,18,48,46,49,30,58,53,43,57,56,46,44,48,48,55,43,64,78,39,76,83,62,61,47,45,33,42,36,32,49,46,39,70,91,75,43,35,49,26,30,29,40,39,33,63,66,35,34,47,57,40,26,50,47,48,36,72,76,36,43,85,84,36,67,90,55,51,54,71,53,39,31,61,69,42,68,74,37,81,92,51,51,57,69,44,71,75,38,76,49,62,86,44,68,66,53,44,53,33,47,54,52,36,32,76,74,51,44,82,53,31,57,69,72,47,36,60,62,48,54,49,26,53,36,50,19,51,49,49,33,52,77,72,44,31,51,49,72,46,52,73,76,47,84,47,47,80,44,47,38,42,97,88,53,51,67,69,57,23,48,51,51,43,54,52,49,54,51,55,65,75,75,109